Protein AF-X0X0U0-F1 (afdb_monomer_lite)

Radius of gyration: 19.03 Å; chains: 1; bounding box: 50×34×54 Å

Sequence (262 aa):
LQDLSDSTVENNILIGAGFHIYNNDITATTSNTIEGNTVDGKQYGFFYNKTGEIIDGNAYGQIYLFNSVNTRIENQTLSASIWGLQIHKCTDVVVDNVEVFGRGGIEVKESDGITIQNCYLEGYWDGLDFNLVTDVVILNNRLIGYNYAIDASYVDGFQIHNNTLLEVEENGMYLEDCWNLEIKFNIVTVNVVHIGTDLAIVLWLCENVTIYYNVFIDINDNSVPIVEGNSSTNIIWYDATLEVGNHYSDWIGTGDYSIPGD

Foldseek 3Di:
DDQQAQEEDAQAEAELADDDDPDQDPRSVVRYHHYNYAYNNADEAEAEAEECEEADDQRHQAHEHELYELYEYEDHEHEHADERYEAHNYEQYEYAAYEYHHAEYYEYELYENYEYEPYEYEHAAEHYEEEQYEQYHYYHYEYEHYLEPAEYENYENEEAYQYEAYAHEAELHEYALYEQEEAANYEHEWACPDAPGRAPEEAHQYENYEAWHYEYEYPQLPPGHRYYHHNYPNYHQADPVDDDTYWYDSPPDTDDDDDPPD

pLDDT: mean 90.9, std 12.92, range [37.0, 98.88]

Structure (mmCIF, N/CA/C/O backbone):
data_AF-X0X0U0-F1
#
_entry.id   AF-X0X0U0-F1
#
loop_
_atom_site.group_PDB
_atom_site.id
_atom_site.type_symbol
_atom_site.label_atom_id
_atom_site.label_alt_id
_atom_site.label_comp_id
_atom_site.label_asym_id
_atom_site.label_entity_id
_atom_site.label_seq_id
_atom_site.pdbx_PDB_ins_code
_atom_site.Cartn_x
_atom_site.Cartn_y
_atom_site.Cartn_z
_atom_site.occupancy
_atom_site.B_iso_or_equiv
_atom_site.auth_seq_id
_atom_site.auth_comp_id
_atom_site.auth_asym_id
_atom_site.auth_atom_id
_atom_site.pdbx_PDB_model_num
ATOM 1 N N . LEU A 1 1 ? -13.759 18.528 5.822 1.00 49.12 1 LEU A N 1
ATOM 2 C CA . LEU A 1 1 ? -13.279 17.887 7.058 1.00 49.12 1 LEU A CA 1
ATOM 3 C C . LEU A 1 1 ? -13.751 18.710 8.241 1.00 49.12 1 LEU A C 1
ATOM 5 O O . LEU A 1 1 ? -13.500 19.908 8.253 1.00 49.12 1 LEU A O 1
ATOM 9 N N . GLN A 1 2 ? -14.501 18.107 9.158 1.00 54.19 2 GLN A N 1
ATOM 10 C CA . GLN A 1 2 ? -14.695 18.675 10.492 1.00 54.19 2 GLN A CA 1
ATOM 11 C C . GLN A 1 2 ? -13.643 18.049 11.399 1.00 54.19 2 GLN A C 1
ATOM 13 O O . GLN A 1 2 ? -13.356 16.862 11.256 1.00 54.19 2 GLN A O 1
ATOM 18 N N . ASP A 1 3 ? -13.065 18.855 12.280 1.00 64.06 3 ASP A N 1
ATOM 19 C CA . ASP A 1 3 ? -12.201 18.373 13.349 1.00 64.06 3 ASP A CA 1
ATOM 20 C C . ASP A 1 3 ? -13.087 17.565 14.307 1.00 64.06 3 ASP A C 1
ATOM 22 O O . ASP A 1 3 ? -13.942 18.122 15.000 1.00 64.06 3 ASP A O 1
ATOM 26 N N . LEU A 1 4 ? -13.005 16.237 14.220 1.00 69.62 4 LEU A N 1
ATOM 27 C CA . LEU A 1 4 ? -13.760 15.336 15.084 1.00 69.62 4 LEU A CA 1
ATOM 28 C C . LEU A 1 4 ? -12.940 15.143 16.356 1.00 69.62 4 LEU A C 1
ATOM 30 O O . LEU A 1 4 ? -12.051 14.291 16.398 1.00 69.62 4 LEU A O 1
ATOM 34 N N . SER A 1 5 ? -13.234 15.949 17.371 1.00 82.69 5 SER A N 1
ATOM 35 C CA . SER A 1 5 ? -12.842 15.678 18.750 1.00 82.69 5 SER A CA 1
ATOM 36 C C . SER A 1 5 ? -14.078 15.365 19.589 1.00 82.69 5 SER A C 1
ATOM 38 O O . SER A 1 5 ? -15.169 15.872 19.312 1.00 82.69 5 SER A O 1
ATOM 40 N N . ASP A 1 6 ? -13.911 14.521 20.605 1.00 89.06 6 ASP A N 1
ATOM 41 C CA . ASP A 1 6 ? -14.949 14.169 21.584 1.00 89.06 6 ASP A CA 1
ATOM 42 C C . ASP A 1 6 ? -16.266 13.654 20.958 1.00 89.06 6 ASP A C 1
ATOM 44 O O . ASP A 1 6 ? -17.362 13.902 21.469 1.00 89.06 6 ASP A O 1
ATOM 48 N N . SER A 1 7 ? -16.180 12.957 19.821 1.00 91.06 7 SER A N 1
ATOM 49 C CA . SER A 1 7 ? -17.339 12.403 19.112 1.00 91.06 7 SER A CA 1
ATOM 50 C C . SER A 1 7 ? -17.536 10.916 19.413 1.00 91.06 7 SER A C 1
ATOM 52 O O . SER A 1 7 ? -16.576 10.168 19.588 1.00 91.06 7 SER A O 1
ATOM 54 N N . THR A 1 8 ? -18.791 10.463 19.413 1.00 94.38 8 THR A N 1
ATOM 55 C CA . THR A 1 8 ? -19.150 9.049 19.600 1.00 94.38 8 THR A CA 1
ATOM 56 C C . THR A 1 8 ? -19.796 8.493 18.337 1.00 94.38 8 THR A C 1
ATOM 58 O O . THR A 1 8 ? -20.787 9.033 17.844 1.00 94.38 8 THR A O 1
ATOM 61 N N . VAL A 1 9 ? -19.246 7.390 17.835 1.00 94.19 9 VAL A N 1
ATOM 62 C CA . VAL A 1 9 ? -19.776 6.596 16.725 1.00 94.19 9 VAL A CA 1
ATOM 63 C C . VAL A 1 9 ? -19.900 5.161 17.210 1.00 94.19 9 VAL A C 1
ATOM 65 O O . VAL A 1 9 ? -18.917 4.425 17.258 1.00 94.19 9 VAL A O 1
ATOM 68 N N . GLU A 1 10 ? -21.106 4.752 17.585 1.00 97.12 10 GLU A N 1
ATOM 69 C CA . GLU A 1 10 ? -21.311 3.456 18.225 1.00 97.12 10 GLU A CA 1
ATOM 70 C C . GLU A 1 10 ? -22.480 2.664 17.643 1.00 97.12 10 GLU A C 1
ATOM 72 O O . GLU A 1 10 ? -23.463 3.238 17.174 1.00 97.12 10 GLU A O 1
ATOM 77 N N . ASN A 1 11 ? -22.377 1.336 17.717 1.00 97.88 11 ASN A N 1
ATOM 78 C CA . ASN A 1 11 ? -23.458 0.394 17.407 1.00 97.88 11 ASN A CA 1
ATOM 79 C C . ASN A 1 11 ? -24.055 0.539 15.992 1.00 97.88 11 ASN A C 1
ATOM 81 O O . ASN A 1 11 ? -25.238 0.263 15.776 1.00 97.88 11 ASN A O 1
ATOM 85 N N . ASN A 1 12 ? -23.246 0.962 15.016 1.00 97.88 12 ASN A N 1
ATOM 86 C CA . ASN A 1 12 ? -23.665 1.062 13.620 1.00 97.88 12 ASN A CA 1
ATOM 87 C C . ASN A 1 12 ? -23.493 -0.269 12.878 1.00 97.88 12 ASN A C 1
ATOM 89 O O . ASN A 1 12 ? -22.584 -1.054 13.152 1.00 97.88 12 ASN A O 1
ATOM 93 N N . ILE A 1 13 ? -24.354 -0.491 11.886 1.00 97.62 13 ILE A N 1
ATOM 94 C CA . ILE A 1 13 ? -24.257 -1.605 10.938 1.00 97.62 13 ILE A CA 1
ATOM 95 C C . ILE A 1 13 ? -24.050 -1.001 9.553 1.00 97.62 13 ILE A C 1
ATOM 97 O O . ILE A 1 13 ? -24.970 -0.409 8.986 1.00 97.62 13 ILE A O 1
ATOM 101 N N . LEU A 1 14 ? -22.836 -1.130 9.029 1.00 96.50 14 LEU A N 1
ATOM 102 C CA . LEU A 1 14 ? -22.446 -0.651 7.710 1.00 96.50 14 LEU A CA 1
ATOM 103 C C . LEU A 1 14 ? -22.504 -1.821 6.722 1.00 96.50 14 LEU A C 1
ATOM 105 O O . LEU A 1 14 ? -21.890 -2.859 6.958 1.00 96.50 14 LEU A O 1
ATOM 109 N N . ILE A 1 15 ? -23.270 -1.662 5.641 1.00 95.81 15 ILE A N 1
ATOM 110 C CA . ILE A 1 15 ? -23.454 -2.678 4.593 1.00 95.81 15 ILE A CA 1
ATOM 111 C C . ILE A 1 15 ? -22.969 -2.084 3.276 1.00 95.81 15 ILE A C 1
ATOM 113 O O . ILE A 1 15 ? -23.527 -1.079 2.829 1.00 95.81 15 ILE A O 1
ATOM 117 N N . GLY A 1 16 ? -21.941 -2.682 2.674 1.00 92.50 16 GLY A N 1
ATOM 118 C CA . GLY A 1 16 ? -21.266 -2.134 1.496 1.00 92.50 16 GLY A CA 1
ATOM 119 C C . GLY A 1 16 ? -20.708 -0.731 1.748 1.00 92.50 16 GLY A C 1
ATOM 120 O O . GLY A 1 16 ? -20.670 0.093 0.837 1.00 92.50 16 GLY A O 1
ATOM 121 N N . ALA A 1 17 ? -20.355 -0.440 3.003 1.00 95.00 17 ALA A N 1
ATOM 122 C CA . ALA A 1 17 ? -19.882 0.847 3.495 1.00 95.00 17 ALA A CA 1
ATOM 123 C C . ALA A 1 17 ? -18.769 0.627 4.533 1.00 95.00 17 ALA A C 1
ATOM 125 O O . ALA A 1 17 ? -18.657 -0.459 5.092 1.00 95.00 17 ALA A O 1
ATOM 126 N N . GLY A 1 18 ? -17.967 1.649 4.828 1.00 95.00 18 GLY A N 1
ATOM 127 C CA . GLY A 1 18 ? -16.918 1.580 5.849 1.00 95.00 18 GLY A CA 1
ATOM 128 C C . GLY A 1 18 ? -16.645 2.934 6.494 1.00 95.00 18 GLY A C 1
ATOM 129 O O . GLY A 1 18 ? -17.216 3.955 6.102 1.00 95.00 18 GLY A O 1
ATOM 130 N N . PHE A 1 19 ? -15.761 2.939 7.483 1.00 94.50 19 PHE A N 1
ATOM 131 C CA . PHE A 1 19 ? -15.208 4.165 8.043 1.00 94.50 19 PHE A CA 1
ATOM 132 C C . PHE A 1 19 ? -13.976 4.593 7.247 1.00 94.50 19 PHE A C 1
ATOM 134 O O . PHE A 1 19 ? -13.226 3.764 6.750 1.00 94.50 19 PHE A O 1
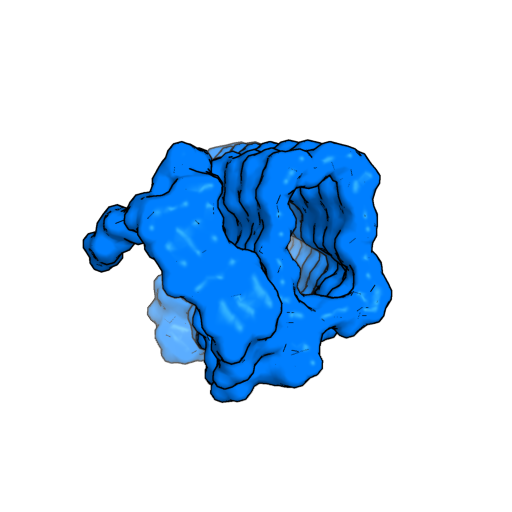ATOM 141 N N . HIS A 1 20 ? -13.762 5.897 7.118 1.00 93.44 20 HIS A N 1
ATOM 142 C CA . HIS A 1 20 ? -12.497 6.446 6.645 1.00 93.44 20 HIS A CA 1
ATOM 143 C C . HIS A 1 20 ? -12.099 7.531 7.631 1.00 93.44 20 HIS A C 1
ATOM 145 O O . HIS A 1 20 ? -12.749 8.577 7.718 1.00 93.44 20 HIS A O 1
ATOM 151 N N . ILE A 1 21 ? -11.064 7.249 8.414 1.00 90.69 21 ILE A N 1
ATOM 152 C CA . ILE A 1 21 ? -10.540 8.196 9.391 1.00 90.69 21 ILE A CA 1
ATOM 153 C C . ILE A 1 21 ? -9.387 8.942 8.728 1.00 90.69 21 ILE A C 1
ATOM 155 O O . ILE A 1 21 ? -8.336 8.371 8.469 1.00 90.69 21 ILE A O 1
ATOM 159 N N . TYR A 1 22 ? -9.625 10.218 8.424 1.00 84.19 22 TYR A N 1
ATOM 160 C CA . TYR A 1 22 ? -8.643 11.146 7.859 1.00 84.19 22 TYR A CA 1
ATOM 161 C C . TYR A 1 22 ? -8.212 12.124 8.955 1.00 84.19 22 TYR A C 1
ATOM 163 O O . TYR A 1 22 ? -8.525 13.315 8.910 1.00 84.19 22 TYR A O 1
ATOM 171 N N . ASN A 1 23 ? -7.615 11.610 10.027 1.00 78.88 23 ASN A N 1
ATOM 172 C CA . ASN A 1 23 ? -7.117 12.452 11.106 1.00 78.88 23 ASN A CA 1
ATOM 173 C C . ASN A 1 23 ? -5.768 11.940 11.597 1.00 78.88 23 ASN A C 1
ATOM 175 O O . ASN A 1 23 ? -5.678 10.887 12.224 1.00 78.88 23 ASN A O 1
ATOM 179 N N . ASN A 1 24 ? -4.732 12.734 11.343 1.00 74.19 24 ASN A N 1
ATOM 180 C CA . ASN A 1 24 ? -3.371 12.400 11.733 1.00 74.19 24 ASN A CA 1
ATOM 181 C C . ASN A 1 24 ? -3.064 12.910 13.157 1.00 74.19 24 ASN A C 1
ATOM 183 O O . ASN A 1 24 ? -2.001 12.622 13.701 1.00 74.19 24 ASN A O 1
ATOM 187 N N . ASP A 1 25 ? -3.958 13.658 13.811 1.00 85.69 25 ASP A N 1
ATOM 188 C CA . ASP A 1 25 ? -3.758 14.108 15.190 1.00 85.69 25 ASP A CA 1
ATOM 189 C C . ASP A 1 25 ? -4.120 12.992 16.183 1.00 85.69 25 ASP A C 1
ATOM 191 O O . ASP A 1 25 ? -5.256 12.513 16.244 1.00 85.69 25 ASP A O 1
ATOM 195 N N . ILE A 1 26 ? -3.136 12.582 16.992 1.00 84.06 26 ILE A N 1
ATOM 196 C CA . ILE A 1 26 ? -3.318 11.532 18.001 1.00 84.06 26 ILE A CA 1
ATOM 197 C C . ILE A 1 26 ? -4.360 11.949 19.040 1.00 84.06 26 ILE A C 1
ATOM 199 O O . ILE A 1 26 ? -5.219 11.152 19.407 1.00 84.06 26 ILE A O 1
ATOM 203 N N . THR A 1 27 ? -4.314 13.191 19.513 1.00 84.00 27 THR A N 1
ATOM 204 C CA . THR A 1 27 ? -5.229 13.703 20.540 1.00 84.00 27 THR A CA 1
ATOM 205 C C . THR A 1 27 ? -6.660 13.708 20.023 1.00 84.00 27 THR A C 1
ATOM 207 O O . THR A 1 27 ? -7.557 13.195 20.691 1.00 84.00 27 THR A O 1
ATOM 210 N N . ALA A 1 28 ? -6.876 14.227 18.814 1.00 84.94 28 ALA A N 1
ATOM 211 C CA . ALA A 1 28 ? -8.208 14.281 18.226 1.00 84.94 28 ALA A CA 1
ATOM 212 C C . ALA A 1 28 ? -8.754 12.870 17.961 1.00 84.94 28 ALA A C 1
ATOM 214 O O . ALA A 1 28 ? -9.836 12.539 18.446 1.00 84.94 28 ALA A O 1
ATOM 215 N N . THR A 1 29 ? -7.977 11.989 17.320 1.00 84.69 29 THR A N 1
ATOM 216 C CA . THR A 1 29 ? -8.388 10.599 17.047 1.00 84.69 29 THR A CA 1
ATOM 217 C C . THR A 1 29 ? -8.755 9.838 18.322 1.00 84.69 29 THR A C 1
ATOM 219 O O . THR A 1 29 ? -9.711 9.067 18.324 1.00 84.69 29 THR A O 1
ATOM 222 N N . THR A 1 30 ? -8.049 10.088 19.425 1.00 85.50 30 THR A N 1
ATOM 223 C CA . THR A 1 30 ? -8.195 9.320 20.675 1.00 85.50 30 THR A CA 1
ATOM 224 C C . THR A 1 30 ? -9.222 9.887 21.639 1.00 85.50 30 THR A C 1
ATOM 226 O O . THR A 1 30 ? -9.646 9.190 22.558 1.00 85.50 30 THR A O 1
ATOM 229 N N . SER A 1 31 ? -9.660 11.125 21.409 1.00 89.19 31 SER A N 1
ATOM 230 C CA . SER A 1 31 ? -10.810 11.709 22.101 1.00 89.19 31 SER A CA 1
ATOM 231 C C . SER A 1 31 ? -12.148 11.123 21.629 1.00 89.19 31 SER A C 1
ATOM 233 O O . SER A 1 31 ? -13.157 11.243 22.321 1.00 89.19 31 SER A O 1
ATOM 235 N N . ASN A 1 32 ? -12.171 10.464 20.466 1.00 90.31 32 ASN A N 1
ATOM 236 C CA . ASN A 1 32 ? -13.381 9.869 19.915 1.00 90.31 32 ASN A CA 1
ATOM 237 C C . ASN A 1 32 ? -13.638 8.465 20.477 1.00 90.31 32 ASN A C 1
ATOM 239 O O . ASN A 1 32 ? -12.718 7.694 20.744 1.00 90.31 32 ASN A O 1
ATOM 243 N N . THR A 1 33 ? -14.914 8.104 20.590 1.00 91.88 33 THR A N 1
ATOM 244 C CA . THR A 1 33 ? -15.362 6.751 20.938 1.00 91.88 33 THR A CA 1
ATOM 245 C C . THR A 1 33 ? -15.905 6.065 19.689 1.00 91.88 33 THR A C 1
ATOM 247 O O . THR A 1 33 ? -16.888 6.534 19.116 1.00 91.88 33 THR A O 1
ATOM 250 N N . ILE A 1 34 ? -15.279 4.964 19.260 1.00 93.94 34 ILE A N 1
ATOM 251 C CA . ILE A 1 34 ? -15.704 4.179 18.091 1.00 93.94 34 ILE A CA 1
ATOM 252 C C . ILE A 1 34 ? -15.877 2.715 18.506 1.00 93.94 34 ILE A C 1
ATOM 254 O O . ILE A 1 34 ? -14.907 1.961 18.535 1.00 93.94 34 ILE A O 1
ATOM 258 N N . GLU A 1 35 ? -17.101 2.305 18.848 1.00 96.19 35 GLU A N 1
ATOM 259 C CA . GLU A 1 35 ? -17.345 0.992 19.465 1.00 96.19 35 GLU A CA 1
ATOM 260 C C . GLU A 1 35 ? -18.608 0.275 18.974 1.00 96.19 35 GLU A C 1
ATOM 262 O O . GLU A 1 35 ? -19.572 0.885 18.527 1.00 96.19 35 GLU A O 1
ATOM 267 N N . GLY A 1 36 ? -18.612 -1.059 19.028 1.00 97.06 36 GLY A N 1
ATOM 268 C CA . GLY A 1 36 ? -19.788 -1.868 18.676 1.00 97.06 36 GLY A CA 1
ATOM 269 C C . GLY A 1 36 ? -20.236 -1.763 17.212 1.00 97.06 36 GLY A C 1
ATOM 270 O O . GLY A 1 36 ? -21.326 -2.218 16.872 1.00 97.06 36 GLY A O 1
ATOM 271 N N . ASN A 1 37 ? -19.427 -1.158 16.341 1.00 97.69 37 ASN A N 1
ATOM 272 C CA . ASN A 1 37 ? -19.750 -1.017 14.928 1.00 97.69 37 ASN A CA 1
ATOM 273 C C . ASN A 1 37 ? -19.409 -2.295 14.157 1.00 97.69 37 ASN A C 1
ATOM 275 O O . ASN A 1 37 ? -18.432 -2.984 14.458 1.00 97.69 37 ASN A O 1
ATOM 279 N N . THR A 1 38 ? -20.189 -2.575 13.117 1.00 97.81 38 THR A N 1
ATOM 280 C CA . THR A 1 38 ? -19.948 -3.687 12.196 1.00 97.81 38 THR A CA 1
ATOM 281 C C . THR A 1 38 ? -19.866 -3.207 10.753 1.00 97.81 38 THR A C 1
ATOM 283 O O . THR A 1 38 ? -20.577 -2.280 10.365 1.00 97.81 38 THR A O 1
ATOM 286 N N . VAL A 1 39 ? -19.003 -3.855 9.974 1.00 97.06 39 VAL A N 1
ATOM 287 C CA . VAL A 1 39 ? -18.824 -3.676 8.529 1.00 97.06 39 VAL A CA 1
ATOM 288 C C . VAL A 1 39 ? -19.066 -5.031 7.882 1.00 97.06 39 VAL A C 1
ATOM 290 O O . VAL A 1 39 ? -18.411 -6.010 8.242 1.00 97.06 39 VAL A O 1
ATOM 293 N N . ASP A 1 40 ? -20.068 -5.106 7.008 1.00 96.12 40 ASP A N 1
ATOM 294 C CA . ASP A 1 40 ? -20.478 -6.328 6.303 1.00 96.12 40 ASP A CA 1
ATOM 295 C C . ASP A 1 40 ? -20.666 -7.541 7.232 1.00 96.12 40 ASP A C 1
ATOM 297 O O . ASP A 1 40 ? -20.321 -8.683 6.932 1.00 96.12 40 ASP A O 1
ATOM 301 N N . GLY A 1 41 ? -21.245 -7.279 8.407 1.00 96.44 41 GLY A N 1
ATOM 302 C CA . GLY A 1 41 ? -21.572 -8.295 9.408 1.00 96.44 41 GLY A CA 1
ATOM 303 C C . GLY A 1 41 ? -20.409 -8.736 10.303 1.00 96.44 41 GLY A C 1
ATOM 304 O O . GLY A 1 41 ? -20.634 -9.534 11.214 1.00 96.44 41 GLY A O 1
ATOM 305 N N . LYS A 1 42 ? -19.197 -8.206 10.106 1.00 97.62 42 LYS A N 1
ATOM 306 C CA . LYS A 1 42 ? -18.034 -8.421 10.983 1.00 97.62 42 LYS A CA 1
ATOM 307 C C . LYS A 1 42 ? -17.739 -7.185 11.824 1.00 97.62 42 LYS A C 1
ATOM 309 O O . LYS A 1 42 ? -18.212 -6.096 11.518 1.00 97.62 42 LYS A O 1
ATOM 314 N N . GLN A 1 43 ? -16.960 -7.336 12.893 1.00 97.81 43 GLN A N 1
ATOM 315 C CA . GLN A 1 43 ? -16.603 -6.202 13.750 1.00 97.81 43 GLN A CA 1
ATOM 316 C C . GLN A 1 43 ? -15.746 -5.182 12.990 1.00 97.81 43 GLN A C 1
ATOM 318 O O . GLN A 1 43 ? -14.926 -5.550 12.148 1.00 97.81 43 GLN A O 1
ATOM 323 N N . TYR A 1 44 ? -15.916 -3.899 13.300 1.00 97.69 44 TYR A N 1
ATOM 324 C CA . TYR A 1 44 ? -14.945 -2.877 12.921 1.00 97.69 44 TYR A CA 1
ATOM 325 C C . TYR A 1 44 ? -13.759 -2.925 13.889 1.00 97.69 44 TYR A C 1
ATOM 327 O O . TYR A 1 44 ? -13.927 -2.776 15.101 1.00 97.69 44 TYR A O 1
ATOM 335 N N . GLY A 1 45 ? -12.560 -3.164 13.365 1.00 97.38 45 GLY A N 1
ATOM 336 C CA . GLY A 1 45 ? -11.345 -3.270 14.161 1.00 97.38 45 GLY A CA 1
ATOM 337 C C . GLY A 1 45 ? -10.705 -1.908 14.386 1.00 97.38 45 GLY A C 1
ATOM 338 O O . GLY A 1 45 ? -9.897 -1.487 13.570 1.00 97.38 45 GLY A O 1
ATOM 339 N N . PHE A 1 46 ? -11.036 -1.229 15.485 1.00 96.44 46 PHE A N 1
ATOM 340 C CA . PHE A 1 46 ? -10.352 0.000 15.897 1.00 96.44 46 PHE A CA 1
ATOM 341 C C . PHE A 1 46 ? -9.249 -0.320 16.914 1.00 96.44 46 PHE A C 1
ATOM 343 O O . PHE A 1 46 ? -9.527 -0.604 18.083 1.00 96.44 46 PHE A O 1
ATOM 350 N N . PHE A 1 47 ? -7.993 -0.286 16.474 1.00 96.56 47 PHE A N 1
ATOM 351 C CA . PHE A 1 47 ? -6.834 -0.627 17.294 1.00 96.56 47 PHE A CA 1
ATOM 352 C C . PHE A 1 47 ? -5.943 0.589 17.492 1.00 96.56 47 PHE A C 1
ATOM 354 O O . PHE A 1 47 ? -5.379 1.128 16.548 1.00 96.56 47 PHE A O 1
ATOM 361 N N . TYR A 1 48 ? -5.790 0.991 18.748 1.00 95.50 48 TYR A N 1
ATOM 362 C CA . TYR A 1 48 ? -4.984 2.140 19.134 1.00 95.50 48 TYR A CA 1
ATOM 363 C C . TYR A 1 48 ? -4.004 1.766 20.248 1.00 95.50 48 TYR A C 1
ATOM 365 O O . TYR A 1 48 ? -4.380 1.028 21.169 1.00 95.50 48 TYR A O 1
ATOM 373 N N . ASN A 1 49 ? -2.774 2.293 20.179 1.00 96.38 49 ASN A N 1
ATOM 374 C CA . ASN A 1 49 ? -1.710 2.077 21.168 1.00 96.38 49 ASN A CA 1
ATOM 375 C C . ASN A 1 49 ? -1.454 0.598 21.463 1.00 96.38 49 ASN A C 1
ATOM 377 O O . ASN A 1 49 ? -1.351 0.183 22.623 1.00 96.38 49 ASN A O 1
ATOM 381 N N . LYS A 1 50 ? -1.402 -0.220 20.413 1.00 97.75 50 LYS A N 1
ATOM 382 C CA . LYS A 1 50 ? -1.080 -1.638 20.543 1.00 97.75 50 LYS A CA 1
ATOM 383 C C . LYS A 1 50 ? 0.422 -1.849 20.438 1.00 97.75 50 LYS A C 1
ATOM 385 O O . LYS A 1 50 ? 1.135 -1.110 19.764 1.00 97.75 50 LYS A O 1
ATOM 390 N N . THR A 1 51 ? 0.920 -2.843 21.162 1.00 98.56 51 THR A N 1
ATOM 391 C CA . THR A 1 51 ? 2.333 -3.216 21.129 1.00 98.56 51 THR A CA 1
ATOM 392 C C . THR A 1 51 ? 2.457 -4.724 21.217 1.00 98.56 51 THR A C 1
ATOM 394 O O . THR A 1 51 ? 2.004 -5.302 22.204 1.00 98.56 51 THR A O 1
ATOM 397 N N . GLY A 1 52 ? 3.068 -5.359 20.213 1.00 98.31 52 GLY A N 1
ATOM 398 C CA . GLY A 1 52 ? 3.199 -6.822 20.182 1.00 98.31 52 GLY A CA 1
ATOM 399 C C . GLY A 1 52 ? 1.887 -7.563 19.906 1.00 98.31 52 GLY A C 1
ATOM 400 O O . GLY A 1 52 ? 1.811 -8.763 20.167 1.00 98.31 52 GLY A O 1
ATOM 401 N N . GLU A 1 53 ? 0.847 -6.860 19.454 1.00 98.44 53 GLU A N 1
ATOM 402 C CA . GLU A 1 53 ? -0.475 -7.447 19.227 1.00 98.44 53 GLU A CA 1
ATOM 403 C C . GLU A 1 53 ? -0.489 -8.250 17.922 1.00 98.44 53 GLU A C 1
ATOM 405 O O . GLU A 1 53 ? 0.133 -7.864 16.930 1.00 98.44 53 GLU A O 1
ATOM 410 N N . ILE A 1 54 ? -1.232 -9.357 17.919 1.00 98.56 54 ILE A N 1
ATOM 411 C CA . ILE A 1 54 ? -1.503 -10.156 16.724 1.00 98.56 54 ILE A CA 1
ATOM 412 C C . ILE A 1 54 ? -3.008 -10.103 16.463 1.00 98.56 54 ILE A C 1
ATOM 414 O O . ILE A 1 54 ? -3.803 -10.614 17.252 1.00 98.56 54 ILE A O 1
ATOM 418 N N . ILE A 1 55 ? -3.387 -9.474 15.357 1.00 98.44 55 ILE A N 1
ATOM 419 C CA . ILE A 1 55 ? -4.763 -9.313 14.897 1.00 98.44 55 ILE A CA 1
ATOM 420 C C . ILE A 1 55 ? -5.026 -10.396 13.844 1.00 98.44 55 ILE A C 1
ATOM 422 O O . ILE A 1 55 ? -4.662 -10.247 12.681 1.00 98.44 55 ILE A O 1
ATOM 426 N N . ASP A 1 56 ? -5.638 -11.500 14.272 1.00 98.06 56 ASP A N 1
ATOM 427 C CA . ASP A 1 56 ? -5.827 -12.727 13.483 1.00 98.06 56 ASP A CA 1
ATOM 428 C C . ASP A 1 56 ? -7.291 -13.227 13.542 1.00 98.06 56 ASP A C 1
ATOM 430 O O . ASP A 1 56 ? -8.134 -12.671 14.252 1.00 98.06 56 ASP A O 1
ATOM 434 N N . GLY A 1 57 ? -7.627 -14.258 12.767 1.00 93.44 57 GLY A N 1
ATOM 435 C CA . GLY A 1 57 ? -8.866 -15.026 12.887 1.00 93.44 57 GLY A CA 1
ATOM 436 C C . GLY A 1 57 ? -10.036 -14.529 12.042 1.00 93.44 57 GLY A C 1
ATOM 437 O O . GLY A 1 57 ? -11.170 -14.939 12.294 1.00 93.44 57 GLY A O 1
ATOM 438 N N . ASN A 1 58 ? -9.788 -13.664 11.052 1.00 96.62 58 ASN A N 1
ATOM 439 C CA . ASN A 1 58 ? -10.805 -13.142 10.135 1.00 96.62 58 ASN A CA 1
ATOM 440 C C . ASN A 1 58 ? -12.038 -12.523 10.836 1.00 96.62 58 ASN A C 1
ATOM 442 O O . ASN A 1 58 ? -13.182 -12.670 10.390 1.00 96.62 58 ASN A O 1
ATOM 446 N N . ALA A 1 59 ? -11.815 -11.875 11.983 1.00 96.88 59 ALA A N 1
ATOM 447 C CA . ALA A 1 59 ? -12.872 -11.371 12.860 1.00 96.88 59 ALA A CA 1
ATOM 448 C C . ALA A 1 59 ? -13.424 -10.001 12.432 1.00 96.88 59 ALA A C 1
ATOM 450 O O . ALA A 1 59 ? -14.490 -9.586 12.904 1.00 96.88 59 ALA A O 1
ATOM 451 N N . TYR A 1 60 ? -12.709 -9.305 11.546 1.00 98.19 60 TYR A N 1
ATOM 452 C CA . TYR A 1 60 ? -12.970 -7.912 11.211 1.00 98.19 60 TYR A CA 1
ATOM 453 C C . TYR A 1 60 ? -13.412 -7.749 9.759 1.00 98.19 60 TYR A C 1
ATOM 455 O O . TYR A 1 60 ? -12.959 -8.473 8.877 1.00 98.19 60 TYR A O 1
ATOM 463 N N . GLY A 1 61 ? -14.339 -6.820 9.520 1.00 97.56 61 GLY A N 1
ATOM 464 C CA . GLY A 1 61 ? -14.768 -6.442 8.164 1.00 97.56 61 GLY A CA 1
ATOM 465 C C . GLY A 1 61 ? -13.908 -5.324 7.582 1.00 97.56 61 GLY A C 1
ATOM 466 O O . GLY A 1 61 ? -13.738 -5.223 6.372 1.00 97.56 61 GLY A O 1
ATOM 467 N N . GLN A 1 62 ? -13.339 -4.512 8.470 1.00 97.81 62 GLN A N 1
ATOM 468 C CA . GLN A 1 62 ? -12.426 -3.417 8.186 1.00 97.81 62 GLN A CA 1
ATOM 469 C C . GLN A 1 62 ? -11.559 -3.191 9.428 1.00 97.81 62 GLN A C 1
ATOM 471 O O . GLN A 1 62 ? -12.035 -3.395 10.552 1.00 97.81 62 GLN A O 1
ATOM 476 N N . ILE A 1 63 ? -10.312 -2.766 9.236 1.00 98.06 63 ILE A N 1
ATOM 477 C CA . ILE A 1 63 ? -9.373 -2.493 10.327 1.00 98.06 63 ILE A CA 1
ATOM 478 C C . ILE A 1 63 ? -8.790 -1.086 10.179 1.00 98.06 63 ILE A C 1
ATOM 480 O O . ILE A 1 63 ? -8.372 -0.682 9.097 1.00 98.06 63 ILE A O 1
ATOM 484 N N . TYR A 1 64 ? -8.712 -0.370 11.295 1.00 97.25 64 TYR A N 1
ATOM 485 C CA . TYR A 1 64 ? -7.884 0.813 11.462 1.00 97.25 64 TYR A CA 1
ATOM 486 C C . TYR A 1 64 ? -6.902 0.579 12.607 1.00 97.25 64 TYR A C 1
ATOM 488 O O . TYR A 1 64 ? -7.306 0.408 13.763 1.00 97.25 64 TYR A O 1
ATOM 496 N N . LEU A 1 65 ? -5.615 0.554 12.272 1.00 97.62 65 LEU A N 1
ATOM 497 C CA . LEU A 1 65 ? -4.510 0.459 13.212 1.00 97.62 65 LEU A CA 1
ATOM 498 C C . LEU A 1 65 ? -3.844 1.830 13.332 1.00 97.62 65 LEU A C 1
ATOM 500 O O . LEU A 1 65 ? -3.367 2.390 12.348 1.00 97.62 65 LEU A O 1
ATOM 504 N N . PHE A 1 66 ? -3.800 2.355 14.551 1.00 97.06 66 PHE A N 1
ATOM 505 C CA . PHE A 1 66 ? -3.282 3.684 14.826 1.00 97.06 66 PHE A CA 1
ATOM 506 C C . PHE A 1 66 ? -2.275 3.672 15.973 1.00 97.06 66 PHE A C 1
ATOM 508 O O . PHE A 1 66 ? -2.510 3.047 17.014 1.00 97.06 66 PHE A O 1
ATOM 515 N N . ASN A 1 67 ? -1.167 4.396 15.805 1.00 96.81 67 ASN A N 1
ATOM 516 C CA . ASN A 1 67 ? -0.157 4.615 16.844 1.00 96.81 67 ASN A CA 1
ATOM 517 C C . ASN A 1 67 ? 0.293 3.319 17.544 1.00 96.81 67 ASN A C 1
ATOM 519 O O . ASN A 1 67 ? 0.270 3.219 18.772 1.00 96.81 67 ASN A O 1
ATOM 523 N N . SER A 1 68 ? 0.589 2.281 16.764 1.00 97.81 68 SER A N 1
ATOM 524 C CA . SER A 1 68 ? 0.889 0.939 17.271 1.00 97.81 68 SER A CA 1
ATOM 525 C C . SER A 1 68 ? 2.266 0.467 16.813 1.00 97.81 68 SER A C 1
ATOM 527 O O . SER A 1 68 ? 2.767 0.901 15.782 1.00 97.81 68 SER A O 1
ATOM 529 N N . VAL A 1 69 ? 2.894 -0.409 17.597 1.00 98.75 69 VAL A N 1
ATOM 530 C CA . VAL A 1 69 ? 4.285 -0.841 17.386 1.00 98.75 69 VAL A CA 1
ATOM 531 C C . VAL A 1 69 ? 4.379 -2.360 17.381 1.00 98.75 69 VAL A C 1
ATOM 533 O O . VAL A 1 69 ? 3.715 -3.008 18.194 1.00 98.75 69 VAL A O 1
ATOM 536 N N . ASN A 1 70 ? 5.216 -2.947 16.523 1.00 98.69 70 ASN A N 1
ATOM 537 C CA . ASN A 1 70 ? 5.472 -4.392 16.502 1.00 98.69 70 ASN A CA 1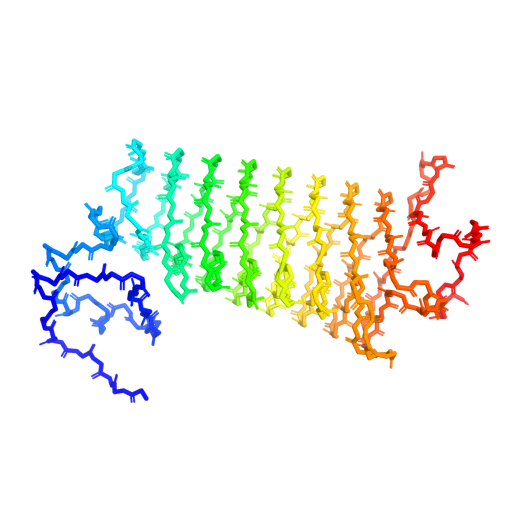
ATOM 538 C C . ASN A 1 70 ? 4.156 -5.193 16.453 1.00 98.69 70 ASN A C 1
ATOM 540 O O . ASN A 1 70 ? 3.879 -6.019 17.323 1.00 98.69 70 ASN A O 1
ATOM 544 N N . THR A 1 71 ? 3.274 -4.835 15.521 1.00 98.75 71 THR A N 1
ATOM 545 C CA . THR A 1 71 ? 1.920 -5.400 15.410 1.00 98.75 71 THR A CA 1
ATOM 546 C C . THR A 1 71 ? 1.815 -6.236 14.144 1.00 98.75 71 THR A C 1
ATOM 548 O O . THR A 1 71 ? 2.360 -5.870 13.106 1.00 98.75 71 THR A O 1
ATOM 551 N N . ARG A 1 72 ? 1.110 -7.364 14.222 1.00 98.81 72 ARG A N 1
ATOM 552 C CA . ARG A 1 72 ? 0.887 -8.261 13.083 1.00 98.81 72 ARG A CA 1
ATOM 553 C C . ARG A 1 72 ? -0.599 -8.324 12.761 1.00 98.81 72 ARG A C 1
ATOM 555 O O . ARG A 1 72 ? -1.403 -8.504 13.672 1.00 98.81 72 ARG A O 1
ATOM 562 N N . ILE A 1 73 ? -0.962 -8.173 11.493 1.00 98.81 73 ILE A N 1
ATOM 563 C CA . ILE A 1 73 ? -2.331 -8.317 10.986 1.00 98.81 73 ILE A CA 1
ATOM 564 C C . ILE A 1 73 ? -2.327 -9.474 9.998 1.00 98.81 73 ILE A C 1
ATOM 566 O O . ILE A 1 73 ? -1.666 -9.393 8.965 1.00 98.81 73 ILE A O 1
ATOM 570 N N . GLU A 1 74 ? -3.041 -10.549 10.325 1.00 98.69 74 GLU A N 1
ATOM 571 C CA . GLU A 1 74 ? -2.913 -11.819 9.610 1.00 98.69 74 GLU A CA 1
ATOM 572 C C . GLU A 1 74 ? -4.256 -12.494 9.358 1.00 98.69 74 GLU A C 1
ATOM 574 O O . GLU A 1 74 ? -5.202 -12.341 10.137 1.00 98.69 74 GLU A O 1
ATOM 579 N N . ASN A 1 75 ? -4.335 -13.247 8.257 1.00 98.44 75 ASN A N 1
ATOM 580 C CA . ASN A 1 75 ? -5.471 -14.107 7.902 1.00 98.44 75 ASN A CA 1
ATOM 581 C C . ASN A 1 75 ? -6.831 -13.385 7.994 1.00 98.44 75 ASN A C 1
ATOM 583 O O . ASN A 1 75 ? -7.806 -13.914 8.541 1.00 98.44 75 ASN A O 1
ATOM 587 N N . GLN A 1 76 ? -6.891 -12.150 7.491 1.00 98.25 76 GLN A N 1
ATOM 588 C CA . GLN A 1 76 ? -8.120 -11.360 7.435 1.00 98.25 76 GLN A CA 1
ATOM 589 C C . GLN A 1 76 ? -8.718 -11.384 6.031 1.00 98.25 76 GLN A C 1
ATOM 591 O O . GLN A 1 76 ? -7.995 -11.370 5.044 1.00 98.25 76 GLN A O 1
ATOM 596 N N . THR A 1 77 ? -10.044 -11.341 5.958 1.00 98.19 77 THR A N 1
ATOM 597 C CA . THR A 1 77 ? -10.800 -11.030 4.744 1.00 98.19 77 THR A CA 1
ATOM 598 C C . THR A 1 77 ? -11.607 -9.769 5.017 1.00 98.19 77 THR A C 1
ATOM 600 O O . THR A 1 77 ? -12.619 -9.815 5.730 1.00 98.19 77 THR A O 1
ATOM 603 N N . LEU A 1 78 ? -11.144 -8.657 4.461 1.00 98.06 78 LEU A N 1
ATOM 604 C CA . LEU A 1 78 ? -11.686 -7.318 4.655 1.00 98.06 78 LEU A CA 1
ATOM 605 C C . LEU A 1 78 ? -12.532 -6.939 3.434 1.00 98.06 78 LEU A C 1
ATOM 607 O O . LEU A 1 78 ? -12.138 -7.189 2.296 1.00 98.06 78 LEU A O 1
ATOM 611 N N . SER A 1 79 ? -13.702 -6.348 3.662 1.00 89.69 79 SER A N 1
ATOM 612 C CA . SER A 1 79 ? -14.635 -5.962 2.600 1.00 89.69 79 SER A CA 1
ATOM 613 C C . SER A 1 79 ? -15.209 -4.576 2.881 1.00 89.69 79 SER A C 1
ATOM 615 O O . SER A 1 79 ? -16.317 -4.432 3.381 1.00 89.69 79 SER A O 1
ATOM 617 N N . ALA A 1 80 ? -14.428 -3.525 2.635 1.00 76.38 80 ALA A N 1
ATOM 618 C CA . ALA A 1 80 ? -14.834 -2.156 2.945 1.00 76.38 80 ALA A CA 1
ATOM 619 C C . ALA A 1 80 ? -14.964 -1.310 1.679 1.00 76.38 80 ALA A C 1
ATOM 621 O O . ALA A 1 80 ? -14.170 -1.397 0.746 1.00 76.38 80 ALA A O 1
ATOM 622 N N . SER A 1 81 ? -15.947 -0.411 1.664 1.00 82.94 81 SER A N 1
ATOM 623 C CA . SER A 1 81 ? -16.232 0.429 0.495 1.00 82.94 81 SER A CA 1
ATOM 624 C C . SER A 1 81 ? -15.236 1.567 0.261 1.00 82.94 81 SER A C 1
ATOM 626 O O . SER A 1 81 ? -15.416 2.329 -0.687 1.00 82.94 81 SER A O 1
ATOM 628 N N . ILE A 1 82 ? -14.279 1.782 1.168 1.00 89.00 82 ILE A N 1
ATOM 629 C CA . ILE A 1 82 ? -13.275 2.849 1.050 1.00 89.00 82 ILE A CA 1
ATOM 630 C C . ILE A 1 82 ? -11.881 2.243 1.159 1.00 89.00 82 ILE A C 1
ATOM 632 O O . ILE A 1 82 ? -11.248 2.097 0.129 1.00 89.00 82 ILE A O 1
ATOM 636 N N . TRP A 1 83 ? -11.454 1.837 2.355 1.00 96.31 83 TRP A N 1
ATOM 637 C CA . TRP A 1 83 ? -10.175 1.161 2.594 1.00 96.31 83 TRP A CA 1
ATOM 638 C C . TRP A 1 83 ? -10.420 -0.098 3.407 1.00 96.31 83 TRP A C 1
ATOM 640 O O . TRP A 1 83 ? -11.072 -0.009 4.448 1.00 96.31 83 TRP A O 1
ATOM 650 N N . GLY A 1 84 ? -9.913 -1.254 2.985 1.00 97.25 84 GLY A N 1
ATOM 651 C CA . GLY A 1 84 ? -9.998 -2.464 3.809 1.00 97.25 84 GLY A CA 1
ATOM 652 C C . GLY A 1 84 ? -9.206 -2.326 5.105 1.00 97.25 84 GLY A C 1
ATOM 653 O O . GLY A 1 84 ? -9.702 -2.666 6.184 1.00 97.25 84 GLY A O 1
ATOM 654 N N . LEU A 1 85 ? -7.998 -1.776 4.991 1.00 98.25 85 LEU A N 1
ATOM 655 C CA . LEU A 1 85 ? -7.067 -1.584 6.094 1.00 98.25 85 LEU A CA 1
ATOM 656 C C . LEU A 1 85 ? -6.436 -0.193 6.026 1.00 98.25 85 LEU A C 1
ATOM 658 O O . LEU A 1 85 ? -5.923 0.212 4.990 1.00 98.25 85 LEU A O 1
ATOM 662 N N . GLN A 1 86 ? -6.447 0.513 7.149 1.00 97.94 86 GLN A N 1
ATOM 663 C CA . GLN A 1 86 ? -5.737 1.776 7.330 1.00 97.94 86 GLN A CA 1
ATOM 664 C C . GLN A 1 86 ? -4.689 1.603 8.449 1.00 97.94 86 GLN A C 1
ATOM 666 O O . GLN A 1 86 ? -5.038 1.158 9.546 1.00 97.94 86 GLN A O 1
ATOM 671 N N . ILE A 1 87 ? -3.420 1.937 8.187 1.00 98.00 87 ILE A N 1
ATOM 672 C CA . ILE A 1 87 ? -2.289 1.857 9.132 1.00 98.00 87 ILE A CA 1
ATOM 673 C C . ILE A 1 87 ? -1.637 3.228 9.248 1.00 98.00 87 ILE A C 1
ATOM 675 O O . ILE A 1 87 ? -0.936 3.682 8.346 1.00 98.00 87 ILE A O 1
ATOM 679 N N . HIS A 1 88 ? -1.866 3.914 10.358 1.00 97.50 88 HIS A N 1
ATOM 680 C CA . HIS A 1 88 ? -1.413 5.291 10.534 1.00 97.50 88 HIS A CA 1
ATOM 681 C C . HIS A 1 88 ? -0.529 5.403 11.778 1.00 97.50 88 HIS A C 1
ATOM 683 O O . HIS A 1 88 ? -0.880 4.891 12.846 1.00 97.50 88 HIS A O 1
ATOM 689 N N . LYS A 1 89 ? 0.602 6.107 11.676 1.00 96.81 89 LYS A N 1
ATOM 690 C CA . LYS A 1 89 ? 1.524 6.345 12.807 1.00 96.81 89 LYS A CA 1
ATOM 691 C C . LYS A 1 89 ? 2.057 5.083 13.468 1.00 96.81 89 LYS A C 1
ATOM 693 O O . LYS A 1 89 ? 2.205 5.045 14.685 1.00 96.81 89 LYS A O 1
ATOM 698 N N . CYS A 1 90 ? 2.284 4.030 12.697 1.00 97.81 90 CYS A N 1
ATOM 699 C CA . CYS A 1 90 ? 2.732 2.759 13.243 1.00 97.81 90 CYS A CA 1
ATOM 700 C C . CYS A 1 90 ? 4.209 2.494 12.945 1.00 97.81 90 CYS A C 1
ATOM 702 O O . CYS A 1 90 ? 4.771 3.052 12.007 1.00 97.81 90 CYS A O 1
ATOM 704 N N . THR A 1 91 ? 4.820 1.625 13.746 1.00 98.81 91 THR A N 1
ATOM 705 C CA . THR A 1 91 ? 6.207 1.185 13.559 1.00 98.81 91 THR A CA 1
ATOM 706 C C . THR A 1 91 ? 6.282 -0.334 13.605 1.00 98.81 91 THR A C 1
ATOM 708 O O . THR A 1 91 ? 5.643 -0.944 14.465 1.00 98.81 91 THR A O 1
ATOM 711 N N . ASP A 1 92 ? 7.068 -0.951 12.727 1.00 98.75 92 ASP A N 1
ATOM 712 C CA . ASP A 1 92 ? 7.266 -2.405 12.692 1.00 98.75 92 ASP A CA 1
ATOM 713 C C . ASP A 1 92 ? 5.929 -3.164 12.564 1.00 98.75 92 ASP A C 1
ATOM 715 O O . ASP A 1 92 ? 5.555 -3.967 13.426 1.00 98.75 92 ASP A O 1
ATOM 719 N N . VAL A 1 93 ? 5.154 -2.870 11.516 1.00 98.88 93 VAL A N 1
ATOM 720 C CA . VAL A 1 93 ? 3.880 -3.562 11.251 1.00 98.88 93 VAL A CA 1
ATOM 721 C C . VAL A 1 93 ? 4.044 -4.563 10.123 1.00 98.88 93 VAL A C 1
ATOM 723 O O . VAL A 1 93 ? 4.548 -4.232 9.052 1.00 98.88 93 VAL A O 1
ATOM 726 N N . VAL A 1 94 ? 3.553 -5.780 10.351 1.00 98.88 94 VAL A N 1
ATOM 727 C CA . VAL A 1 94 ? 3.473 -6.822 9.325 1.00 98.88 94 VAL A CA 1
ATOM 728 C C . VAL A 1 94 ? 2.013 -7.087 8.987 1.00 98.88 94 VAL A C 1
ATOM 730 O O . VAL A 1 94 ? 1.218 -7.416 9.867 1.00 98.88 94 VAL A O 1
ATOM 733 N N . VAL A 1 95 ? 1.675 -6.976 7.709 1.00 98.88 95 VAL A N 1
ATOM 734 C CA . VAL A 1 95 ? 0.413 -7.431 7.128 1.00 98.88 95 VAL A CA 1
ATOM 735 C C . VAL A 1 95 ? 0.719 -8.670 6.298 1.00 98.88 95 VAL A C 1
ATOM 737 O O . VAL A 1 95 ? 1.475 -8.586 5.332 1.00 98.88 95 VAL A O 1
ATOM 740 N N . ASP A 1 96 ? 0.176 -9.821 6.688 1.00 98.81 96 ASP A N 1
ATOM 741 C CA . ASP A 1 96 ? 0.481 -11.104 6.049 1.00 98.81 96 ASP A CA 1
ATOM 742 C C . ASP A 1 96 ? -0.786 -11.907 5.764 1.00 98.81 96 ASP A C 1
ATOM 744 O O . ASP A 1 96 ? -1.639 -12.073 6.636 1.00 98.81 96 ASP A O 1
ATOM 748 N N . ASN A 1 97 ? -0.902 -12.449 4.553 1.00 98.62 97 ASN A N 1
ATOM 749 C CA . ASN A 1 97 ? -2.033 -13.289 4.157 1.00 98.62 97 ASN A CA 1
ATOM 750 C C . ASN A 1 97 ? -3.395 -12.607 4.417 1.00 98.62 97 ASN A C 1
ATOM 752 O O . ASN A 1 97 ? -4.300 -13.182 5.029 1.00 98.62 97 ASN A O 1
ATOM 756 N N . VAL A 1 98 ? -3.515 -11.343 4.001 1.00 98.69 98 VAL A N 1
ATOM 757 C CA . VAL A 1 98 ? -4.756 -10.565 4.079 1.00 98.69 98 VAL A CA 1
ATOM 758 C C . VAL A 1 98 ? -5.393 -10.465 2.697 1.00 98.69 98 VAL A C 1
ATOM 760 O O . VAL A 1 98 ? -4.732 -10.173 1.701 1.00 98.69 98 VAL A O 1
ATOM 763 N N . GLU A 1 99 ? -6.699 -10.693 2.651 1.00 98.56 99 GLU A N 1
ATOM 764 C CA . GLU A 1 99 ? -7.539 -10.477 1.484 1.00 98.56 99 GLU A CA 1
ATOM 765 C C . GLU A 1 99 ? -8.329 -9.177 1.661 1.00 98.56 99 GLU A C 1
ATOM 767 O O . GLU A 1 99 ? -8.984 -8.988 2.691 1.00 98.56 99 GLU A O 1
ATOM 772 N N . VAL A 1 100 ? -8.297 -8.290 0.667 1.00 98.25 100 VAL A N 1
ATOM 773 C CA . VAL A 1 100 ? -9.086 -7.053 0.663 1.00 98.25 100 VAL A CA 1
ATOM 774 C C . VAL A 1 100 ? -9.908 -6.952 -0.612 1.00 98.25 100 VAL A C 1
ATOM 776 O O . VAL A 1 100 ? -9.364 -7.024 -1.709 1.00 98.25 100 VAL A O 1
ATOM 779 N N . PHE A 1 101 ? -11.211 -6.727 -0.452 1.00 97.44 101 PHE A N 1
ATOM 780 C CA . PHE A 1 101 ? -12.153 -6.502 -1.545 1.00 97.44 101 PHE A CA 1
ATOM 781 C C . PHE A 1 101 ? -12.853 -5.158 -1.357 1.00 97.44 101 PHE A C 1
ATOM 783 O O . PHE A 1 101 ? -13.462 -4.921 -0.311 1.00 97.44 101 PHE A O 1
ATOM 790 N N . GLY A 1 102 ? -12.820 -4.275 -2.352 1.00 95.12 102 GLY A N 1
ATOM 791 C CA . GLY A 1 102 ? -13.544 -3.010 -2.236 1.00 95.12 102 GLY A CA 1
ATOM 792 C C . GLY A 1 102 ? -13.036 -1.902 -3.134 1.00 95.12 102 GLY A C 1
ATOM 793 O O . GLY A 1 102 ? -12.517 -2.144 -4.211 1.00 95.12 102 GLY A O 1
ATOM 794 N N . ARG A 1 103 ? -13.230 -0.656 -2.701 1.00 95.44 103 ARG A N 1
ATOM 795 C CA . ARG A 1 103 ? -12.764 0.505 -3.465 1.00 95.44 103 ARG A CA 1
ATOM 796 C C . ARG A 1 103 ? -11.242 0.614 -3.414 1.00 95.44 103 ARG A C 1
ATOM 798 O O . ARG A 1 103 ? -10.612 0.594 -4.462 1.00 95.44 103 ARG A O 1
ATOM 805 N N . GLY A 1 104 ? -10.685 0.709 -2.212 1.00 96.38 104 GLY A N 1
ATOM 806 C CA . GLY A 1 104 ? -9.254 0.762 -1.948 1.00 96.38 104 GLY A CA 1
ATOM 807 C C . GLY A 1 104 ? -8.794 -0.398 -1.067 1.00 96.38 104 GLY A C 1
ATOM 808 O O . GLY A 1 104 ? -9.570 -0.937 -0.267 1.00 96.38 104 GLY A O 1
ATOM 809 N N . GLY A 1 105 ? -7.538 -0.800 -1.235 1.00 98.00 105 GLY A N 1
ATOM 810 C CA . GLY A 1 105 ? -6.940 -1.916 -0.510 1.00 98.00 105 GLY A CA 1
ATOM 811 C C . GLY A 1 105 ? -6.418 -1.512 0.870 1.00 98.00 105 GLY A C 1
ATOM 812 O O . GLY A 1 105 ? -7.171 -1.527 1.852 1.00 98.00 105 GLY A O 1
ATOM 813 N N . ILE A 1 106 ? -5.128 -1.178 0.945 1.00 98.56 106 ILE A N 1
ATOM 814 C CA . ILE A 1 106 ? -4.421 -0.840 2.187 1.00 98.56 106 ILE A CA 1
ATOM 815 C C . ILE A 1 106 ? -3.831 0.567 2.081 1.00 98.56 106 ILE A C 1
ATOM 817 O O . ILE A 1 106 ? -3.069 0.851 1.166 1.00 98.56 106 ILE A O 1
ATOM 821 N N . GLU A 1 107 ? -4.140 1.416 3.055 1.00 98.38 107 GLU A N 1
ATOM 822 C CA . GLU A 1 107 ? -3.582 2.763 3.183 1.00 98.38 107 GLU A CA 1
ATOM 823 C C . GLU A 1 107 ? -2.591 2.807 4.352 1.00 98.38 107 GLU A C 1
ATOM 825 O O . GLU A 1 107 ? -2.912 2.378 5.467 1.00 98.38 107 GLU A O 1
ATOM 830 N N . VAL A 1 108 ? -1.403 3.363 4.123 1.00 98.44 108 VAL A N 1
ATOM 831 C CA . VAL A 1 108 ? -0.338 3.509 5.118 1.00 98.44 108 VAL A CA 1
ATOM 832 C C . VAL A 1 108 ? 0.134 4.959 5.171 1.00 98.44 108 VAL A C 1
ATOM 834 O O . VAL A 1 108 ? 0.572 5.518 4.169 1.00 98.44 108 VAL A O 1
ATOM 837 N N . LYS A 1 109 ? 0.070 5.583 6.353 1.00 97.88 109 LYS A N 1
ATOM 838 C CA . LYS A 1 109 ? 0.432 7.001 6.531 1.00 97.88 109 LYS A CA 1
ATOM 839 C C . LYS A 1 109 ? 1.334 7.235 7.729 1.00 97.88 109 LYS A C 1
ATOM 841 O O . LYS A 1 109 ? 1.103 6.658 8.796 1.00 97.88 109 LYS A O 1
ATOM 846 N N . GLU A 1 110 ? 2.321 8.116 7.575 1.00 97.38 110 GLU A N 1
ATOM 847 C CA . GLU A 1 110 ? 3.198 8.584 8.662 1.00 97.38 110 GLU A CA 1
ATOM 848 C C . GLU A 1 110 ? 3.786 7.424 9.493 1.00 97.38 110 GLU A C 1
ATOM 850 O O . GLU A 1 110 ? 3.737 7.456 10.720 1.00 97.38 110 GLU A O 1
ATOM 855 N N . SER A 1 111 ? 4.251 6.357 8.838 1.00 98.06 111 SER A N 1
ATOM 856 C CA . SER A 1 111 ? 4.635 5.088 9.483 1.00 98.06 111 SER A CA 1
ATOM 857 C C . SER A 1 111 ? 6.049 4.643 9.091 1.00 98.06 111 SER A C 1
ATOM 859 O O . SER A 1 111 ? 6.629 5.179 8.154 1.00 98.06 111 SER A O 1
ATOM 861 N N . ASP A 1 112 ? 6.602 3.670 9.811 1.00 98.75 112 ASP A N 1
ATOM 862 C CA . ASP A 1 112 ? 7.978 3.190 9.628 1.00 98.75 112 ASP A CA 1
ATOM 863 C C . ASP A 1 112 ? 8.062 1.661 9.752 1.00 98.75 112 ASP A C 1
ATOM 865 O O . ASP A 1 112 ? 7.337 1.064 10.552 1.00 98.75 112 ASP A O 1
ATOM 869 N N . GLY A 1 113 ? 8.929 1.010 8.980 1.00 98.62 113 GLY A N 1
ATOM 870 C CA . GLY A 1 113 ? 9.147 -0.436 9.085 1.00 98.62 113 GLY A CA 1
ATOM 871 C C . GLY A 1 113 ? 7.893 -1.249 8.749 1.00 98.62 113 GLY A C 1
ATOM 872 O O . GLY A 1 113 ? 7.423 -2.056 9.556 1.00 98.62 113 GLY A O 1
ATOM 873 N N . ILE A 1 114 ? 7.299 -1.017 7.578 1.00 98.81 114 ILE A N 1
ATOM 874 C CA . ILE A 1 114 ? 6.034 -1.650 7.178 1.00 98.81 114 ILE A CA 1
ATOM 875 C C . ILE A 1 114 ? 6.298 -2.781 6.192 1.00 98.81 114 ILE A C 1
ATOM 877 O O . ILE A 1 114 ? 6.874 -2.573 5.131 1.00 98.81 114 ILE A O 1
ATOM 881 N N . THR A 1 115 ? 5.840 -3.989 6.511 1.00 98.88 115 THR A N 1
ATOM 882 C CA . THR A 1 115 ? 5.888 -5.139 5.600 1.00 98.88 115 THR A CA 1
ATOM 883 C C . THR A 1 115 ? 4.477 -5.558 5.214 1.00 98.88 115 THR A C 1
ATOM 885 O O . THR A 1 115 ? 3.687 -5.920 6.080 1.00 98.88 115 THR A O 1
ATOM 888 N N . ILE A 1 116 ? 4.166 -5.558 3.920 1.00 98.88 116 ILE A N 1
ATOM 889 C CA . ILE A 1 116 ? 2.916 -6.089 3.365 1.00 98.88 116 ILE A CA 1
ATOM 890 C C . ILE A 1 116 ? 3.274 -7.262 2.463 1.00 98.88 116 ILE A C 1
ATOM 892 O O . ILE A 1 116 ? 3.962 -7.086 1.451 1.00 98.88 116 ILE A O 1
ATOM 896 N N . GLN A 1 117 ? 2.828 -8.463 2.822 1.00 98.88 117 GLN A N 1
ATOM 897 C CA . GLN A 1 117 ? 3.221 -9.669 2.109 1.00 98.88 117 GLN A CA 1
ATOM 898 C C . GLN A 1 117 ? 2.117 -10.707 1.944 1.00 98.88 117 GLN A C 1
ATOM 900 O O . GLN A 1 117 ? 1.212 -10.822 2.767 1.00 98.88 117 GLN A O 1
ATOM 905 N N . ASN A 1 118 ? 2.228 -11.501 0.877 1.00 98.75 118 ASN A N 1
ATOM 906 C CA . ASN A 1 118 ? 1.328 -12.618 0.569 1.00 98.75 118 ASN A CA 1
ATOM 907 C C . ASN A 1 118 ? -0.165 -12.230 0.571 1.00 98.75 118 ASN A C 1
ATOM 909 O O . ASN A 1 118 ? -1.021 -13.062 0.865 1.00 98.75 118 ASN A O 1
ATOM 913 N N . CYS A 1 119 ? -0.488 -10.968 0.287 1.00 98.75 119 CYS A N 1
ATOM 914 C CA . CYS A 1 119 ? -1.854 -10.463 0.307 1.00 98.75 119 CYS A CA 1
ATOM 915 C C . CYS A 1 119 ? -2.512 -10.565 -1.077 1.00 98.75 119 CYS A C 1
ATOM 917 O O . CYS A 1 119 ? -1.842 -10.519 -2.116 1.00 98.75 119 CYS A O 1
ATOM 919 N N . TYR A 1 120 ? -3.841 -10.667 -1.081 1.00 98.62 120 TYR A N 1
ATOM 920 C CA . TYR A 1 120 ? -4.681 -10.602 -2.277 1.00 98.62 120 TYR A CA 1
ATOM 921 C C . TYR A 1 120 ? -5.602 -9.384 -2.190 1.00 98.62 120 TYR A C 1
ATOM 923 O O . TYR A 1 120 ? -6.411 -9.275 -1.272 1.00 98.62 120 TYR A O 1
ATOM 931 N N . LEU A 1 121 ? -5.467 -8.449 -3.120 1.00 98.56 121 LEU A N 1
ATOM 932 C CA . LEU A 1 121 ? -6.202 -7.192 -3.118 1.00 98.56 121 LEU A CA 1
ATOM 933 C C . LEU A 1 121 ? -6.945 -7.057 -4.449 1.00 98.56 121 LEU A C 1
ATOM 935 O O . LEU A 1 121 ? -6.335 -7.163 -5.513 1.00 98.56 121 LEU A O 1
ATOM 939 N N . GLU A 1 122 ? -8.248 -6.813 -4.395 1.00 98.00 122 GLU A N 1
ATOM 940 C CA . GLU A 1 122 ? -9.090 -6.613 -5.573 1.00 98.00 122 GLU A CA 1
ATOM 941 C C . GLU A 1 122 ? -10.004 -5.400 -5.374 1.00 98.00 122 GLU A C 1
ATOM 943 O O . GLU A 1 122 ? -10.747 -5.305 -4.387 1.00 98.00 122 GLU A O 1
ATOM 948 N N . GLY A 1 123 ? -9.947 -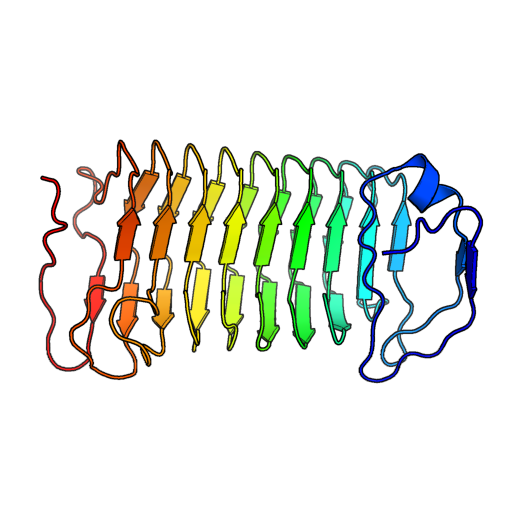4.456 -6.311 1.00 96.88 123 GLY A N 1
ATOM 949 C CA . GLY A 1 123 ? -10.709 -3.218 -6.221 1.00 96.88 123 GLY A CA 1
ATOM 950 C C . GLY A 1 123 ? -10.631 -2.361 -7.472 1.00 96.88 123 GLY A C 1
ATOM 951 O O . GLY A 1 123 ? -10.396 -2.896 -8.543 1.00 96.88 123 GLY A O 1
ATOM 952 N N . TYR A 1 124 ? -10.910 -1.061 -7.342 1.00 96.19 124 TYR A N 1
ATOM 953 C CA . TYR A 1 124 ? -11.054 -0.153 -8.496 1.00 96.19 124 TYR A CA 1
ATOM 954 C C . TYR A 1 124 ? -10.577 1.287 -8.246 1.00 96.19 124 TYR A C 1
ATOM 956 O O . TYR A 1 124 ? -10.837 2.178 -9.044 1.00 96.19 124 TYR A O 1
ATOM 964 N N . TRP A 1 125 ? -9.953 1.571 -7.103 1.00 96.31 125 TRP A N 1
ATOM 965 C CA . TRP A 1 125 ? -9.314 2.862 -6.845 1.00 96.31 125 TRP A CA 1
ATOM 966 C C . TRP A 1 125 ? -7.823 2.636 -6.606 1.00 96.31 125 TRP A C 1
ATOM 968 O O . TRP A 1 125 ? -7.140 2.268 -7.556 1.00 96.31 125 TRP A O 1
ATOM 978 N N . ASP A 1 126 ? -7.343 2.728 -5.369 1.00 97.69 126 ASP A N 1
ATOM 979 C CA . ASP A 1 126 ? -5.930 2.509 -5.058 1.00 97.69 126 ASP A CA 1
ATOM 980 C C . ASP A 1 126 ? -5.743 1.177 -4.319 1.00 97.69 126 ASP A C 1
ATOM 982 O O . ASP A 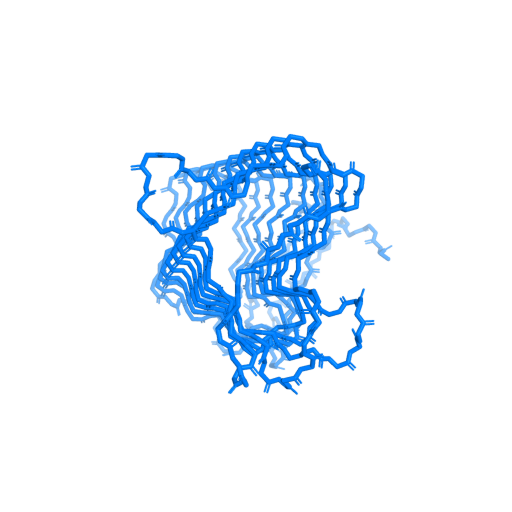1 126 ? -6.455 0.865 -3.358 1.00 97.69 126 ASP A O 1
ATOM 986 N N . GLY A 1 127 ? -4.802 0.358 -4.780 1.00 98.19 127 GLY A N 1
ATOM 987 C CA . GLY A 1 127 ? -4.508 -0.942 -4.185 1.00 98.19 127 GLY A CA 1
ATOM 988 C C . GLY A 1 127 ? -3.740 -0.792 -2.883 1.00 98.19 127 GLY A C 1
ATOM 989 O O . GLY A 1 127 ? -4.233 -1.153 -1.813 1.00 98.19 127 GLY A O 1
ATOM 990 N N . LEU A 1 128 ? -2.541 -0.232 -2.977 1.00 98.62 128 LEU A N 1
ATOM 991 C CA . LEU A 1 128 ? -1.723 0.163 -1.839 1.00 98.62 128 LEU A CA 1
ATOM 992 C C . LEU A 1 128 ? -1.411 1.657 -1.954 1.00 98.62 128 LEU A C 1
ATOM 994 O O . LEU A 1 128 ? -0.831 2.059 -2.956 1.00 98.62 128 LEU A O 1
ATOM 998 N N . ASP A 1 129 ? -1.779 2.441 -0.944 1.00 98.56 129 ASP A N 1
ATOM 999 C CA . ASP A 1 129 ? -1.519 3.888 -0.861 1.00 98.56 129 ASP A CA 1
ATOM 1000 C C . ASP A 1 129 ? -0.552 4.174 0.294 1.00 98.56 129 ASP A C 1
ATOM 1002 O O . ASP A 1 129 ? -0.812 3.786 1.439 1.00 98.56 129 ASP A O 1
ATOM 1006 N N . PHE A 1 130 ? 0.565 4.839 -0.001 1.00 98.56 130 PHE A N 1
ATOM 1007 C CA . PHE A 1 130 ? 1.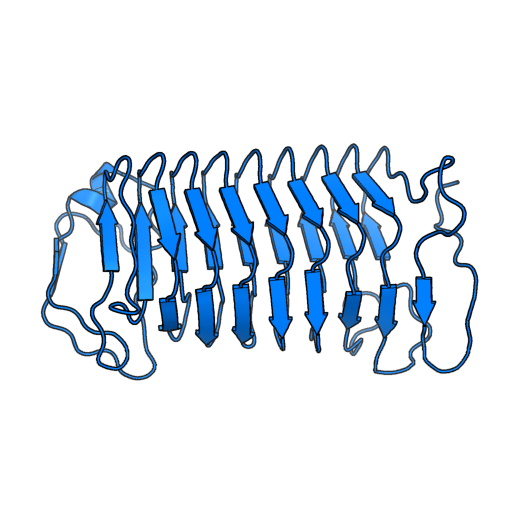588 5.221 0.968 1.00 98.56 130 PHE A CA 1
ATOM 1008 C C . PHE A 1 130 ? 1.815 6.729 0.982 1.00 98.56 130 PHE A C 1
ATOM 1010 O O . PHE A 1 130 ? 2.112 7.348 -0.037 1.00 98.56 130 PHE A O 1
ATOM 1017 N N . ASN A 1 131 ? 1.802 7.328 2.172 1.00 98.31 131 ASN A N 1
ATOM 1018 C CA . ASN A 1 131 ? 2.144 8.738 2.332 1.00 98.31 131 ASN A CA 1
ATOM 1019 C C . ASN A 1 131 ? 3.027 8.981 3.557 1.00 98.31 131 ASN A C 1
ATOM 1021 O O . ASN A 1 131 ? 2.628 8.662 4.680 1.00 98.31 131 ASN A O 1
ATOM 1025 N N . LEU A 1 132 ? 4.198 9.596 3.348 1.00 98.12 132 LEU A N 1
ATOM 1026 C CA . LEU A 1 132 ? 5.157 9.918 4.415 1.00 98.12 132 LEU A CA 1
ATOM 1027 C C . LEU A 1 132 ? 5.580 8.661 5.201 1.00 98.12 132 LEU A C 1
ATOM 1029 O O . LEU A 1 132 ? 5.377 8.588 6.413 1.00 98.12 132 LEU A O 1
ATOM 1033 N N . VAL A 1 133 ? 6.112 7.648 4.514 1.00 98.25 133 VAL A N 1
ATOM 1034 C CA . VAL A 1 133 ? 6.449 6.337 5.106 1.00 98.25 133 VAL A CA 1
ATOM 1035 C C . VAL A 1 133 ? 7.929 6.015 4.888 1.00 98.25 133 VAL A C 1
ATOM 1037 O O . VAL A 1 133 ? 8.496 6.395 3.869 1.00 98.25 133 VAL A O 1
ATOM 1040 N N . THR A 1 134 ? 8.565 5.310 5.820 1.00 98.75 134 THR A N 1
ATOM 1041 C CA . THR A 1 134 ? 9.950 4.833 5.671 1.00 98.75 134 THR A CA 1
ATOM 1042 C C . THR A 1 134 ? 10.062 3.322 5.852 1.00 98.75 134 THR A C 1
ATOM 1044 O O . THR A 1 134 ? 9.221 2.705 6.507 1.00 98.75 134 THR A O 1
ATOM 1047 N N . ASP A 1 135 ? 11.084 2.726 5.235 1.00 98.56 135 ASP A N 1
ATOM 1048 C CA . ASP A 1 135 ? 11.433 1.305 5.347 1.00 98.56 135 ASP A CA 1
ATOM 1049 C C . ASP A 1 135 ? 10.241 0.375 5.054 1.00 98.56 135 ASP A C 1
ATOM 1051 O O . ASP A 1 135 ? 9.734 -0.348 5.919 1.00 98.56 135 ASP A O 1
ATOM 1055 N N . VAL A 1 136 ? 9.772 0.402 3.802 1.00 98.56 136 VAL A N 1
ATOM 1056 C CA . VAL A 1 136 ? 8.597 -0.361 3.360 1.00 98.56 136 VAL A CA 1
ATOM 1057 C C . VAL A 1 136 ? 8.997 -1.548 2.491 1.00 98.56 136 VAL A C 1
ATOM 1059 O O . VAL A 1 136 ? 9.738 -1.406 1.520 1.00 98.56 136 VAL A O 1
ATOM 1062 N N . VAL A 1 137 ? 8.436 -2.719 2.788 1.00 98.81 137 VAL A N 1
ATOM 1063 C CA . VAL A 1 137 ? 8.603 -3.949 2.007 1.00 98.81 137 VAL A CA 1
ATOM 1064 C C . VAL A 1 137 ? 7.244 -4.444 1.513 1.00 98.81 137 VAL A C 1
ATOM 1066 O O . VAL A 1 137 ? 6.379 -4.814 2.304 1.00 98.81 137 VAL A O 1
ATOM 1069 N N . ILE A 1 138 ? 7.071 -4.507 0.194 1.00 98.81 138 ILE A N 1
ATOM 1070 C CA . ILE A 1 138 ? 5.906 -5.082 -0.485 1.00 98.81 138 ILE A CA 1
ATOM 1071 C C . ILE A 1 138 ? 6.360 -6.350 -1.204 1.00 98.81 138 ILE A C 1
ATOM 1073 O O . ILE A 1 138 ? 7.093 -6.281 -2.195 1.00 98.81 138 ILE A O 1
ATOM 1077 N N . LEU A 1 139 ? 5.930 -7.513 -0.715 1.00 98.75 139 LEU A N 1
ATOM 1078 C CA . LEU A 1 139 ? 6.466 -8.802 -1.150 1.00 98.75 139 LEU A CA 1
ATOM 1079 C C . LEU A 1 139 ? 5.385 -9.842 -1.476 1.00 98.75 139 LEU A C 1
ATOM 1081 O O . LEU A 1 139 ? 4.573 -10.190 -0.628 1.00 98.75 139 LEU A O 1
ATOM 1085 N N . ASN A 1 140 ? 5.453 -10.456 -2.660 1.00 98.69 140 ASN A N 1
ATOM 1086 C CA . ASN A 1 140 ? 4.584 -11.582 -3.048 1.00 98.69 140 ASN A CA 1
ATOM 1087 C C . ASN A 1 140 ? 3.074 -11.270 -2.984 1.00 98.69 140 ASN A C 1
ATOM 1089 O O . ASN A 1 140 ? 2.270 -12.154 -2.686 1.00 98.69 140 ASN A O 1
ATOM 1093 N N . ASN A 1 141 ? 2.673 -10.026 -3.236 1.00 98.81 141 ASN A N 1
ATOM 1094 C CA . ASN A 1 141 ? 1.264 -9.645 -3.245 1.00 98.81 141 ASN A CA 1
ATOM 1095 C C . ASN A 1 141 ? 0.661 -9.781 -4.643 1.00 98.81 141 ASN A C 1
ATOM 1097 O O . ASN A 1 141 ? 1.353 -9.679 -5.661 1.00 98.81 141 ASN A O 1
ATOM 1101 N N . ARG A 1 142 ? -0.657 -9.972 -4.687 1.00 98.62 142 ARG A N 1
ATOM 1102 C CA . ARG A 1 142 ? -1.449 -9.954 -5.916 1.00 98.62 142 ARG A CA 1
ATOM 1103 C C . ARG A 1 142 ? -2.500 -8.854 -5.837 1.00 98.62 142 ARG A C 1
ATOM 1105 O O . ARG A 1 142 ? -3.355 -8.908 -4.961 1.00 98.62 142 ARG A O 1
ATOM 1112 N N . LEU A 1 143 ? -2.429 -7.885 -6.744 1.00 98.69 143 LEU A N 1
ATOM 1113 C CA . LEU A 1 143 ? -3.326 -6.729 -6.804 1.00 98.69 143 LEU A CA 1
ATOM 1114 C C . LEU A 1 143 ? -4.061 -6.741 -8.148 1.00 98.69 143 LEU A C 1
ATOM 1116 O O . LEU A 1 143 ? -3.411 -6.950 -9.172 1.00 98.69 143 LEU A O 1
ATOM 1120 N N . ILE A 1 144 ? -5.383 -6.552 -8.161 1.00 98.12 144 ILE A N 1
ATOM 1121 C CA . ILE A 1 144 ? -6.207 -6.661 -9.377 1.00 98.12 144 ILE A CA 1
ATOM 1122 C C . ILE A 1 144 ? -7.221 -5.515 -9.478 1.00 98.12 144 ILE A C 1
ATOM 1124 O O . ILE A 1 144 ? -7.932 -5.243 -8.510 1.00 98.12 144 ILE A O 1
ATOM 1128 N N . GLY A 1 145 ? -7.317 -4.902 -10.663 1.00 97.19 145 GLY A N 1
ATOM 1129 C CA . GLY A 1 145 ? -8.422 -4.014 -11.057 1.00 97.19 145 GLY A CA 1
ATOM 1130 C C . GLY A 1 145 ? -8.312 -2.555 -10.607 1.00 97.19 145 GLY A C 1
ATOM 1131 O O . GLY A 1 145 ? -9.186 -1.754 -10.915 1.00 97.19 145 GLY A O 1
ATOM 1132 N N . TYR A 1 146 ? -7.262 -2.193 -9.870 1.00 97.44 146 TYR A N 1
ATOM 1133 C CA . TYR A 1 146 ? -7.076 -0.839 -9.344 1.00 97.44 146 TYR A CA 1
ATOM 1134 C C . TYR A 1 146 ? -6.714 0.177 -10.437 1.00 97.44 146 TYR A C 1
ATOM 1136 O O . TYR A 1 146 ? -6.060 -0.171 -11.418 1.00 97.44 146 TYR A O 1
ATOM 1144 N N . ASN A 1 147 ? -7.057 1.450 -10.223 1.00 97.00 147 ASN A N 1
ATOM 1145 C CA . ASN A 1 147 ? -6.528 2.560 -11.018 1.00 97.00 147 ASN A CA 1
ATOM 1146 C C . ASN A 1 147 ? -5.034 2.706 -10.754 1.00 97.00 147 ASN A C 1
ATOM 1148 O O . ASN A 1 147 ? -4.246 2.698 -11.695 1.00 97.00 147 ASN A O 1
ATOM 1152 N N . TYR A 1 148 ? -4.659 2.750 -9.476 1.00 97.81 148 TYR A N 1
ATOM 1153 C CA . TYR A 1 148 ? -3.276 2.751 -9.022 1.00 97.81 148 TYR A CA 1
ATOM 1154 C C . TYR A 1 148 ? -3.038 1.486 -8.214 1.00 97.81 148 TYR A C 1
ATOM 1156 O O . TYR A 1 148 ? -3.566 1.340 -7.113 1.00 97.81 148 TYR A O 1
ATOM 1164 N N . ALA A 1 149 ? -2.277 0.525 -8.739 1.00 98.19 149 ALA A N 1
ATOM 1165 C CA . ALA A 1 149 ? -2.008 -0.675 -7.945 1.00 98.19 149 ALA A CA 1
ATOM 1166 C C . ALA A 1 149 ? -1.108 -0.337 -6.743 1.00 98.19 149 ALA A C 1
ATOM 1168 O O . ALA A 1 149 ? -1.403 -0.762 -5.627 1.00 98.19 149 ALA A O 1
ATOM 1169 N N . ILE A 1 150 ? -0.067 0.472 -6.946 1.00 98.62 150 ILE A N 1
ATOM 1170 C CA . ILE A 1 150 ? 0.736 1.061 -5.868 1.00 98.62 150 ILE A CA 1
ATOM 1171 C C . ILE A 1 150 ? 0.833 2.568 -6.114 1.00 98.62 150 ILE A C 1
ATOM 1173 O O . ILE A 1 150 ? 1.405 2.974 -7.122 1.00 98.62 150 ILE A O 1
ATOM 1177 N N . ASP A 1 151 ? 0.300 3.371 -5.200 1.00 98.62 151 ASP A N 1
ATOM 1178 C CA . ASP A 1 151 ? 0.478 4.824 -5.146 1.00 98.62 151 ASP A CA 1
ATOM 1179 C C . ASP A 1 151 ? 1.328 5.173 -3.921 1.00 98.62 151 ASP A C 1
ATOM 1181 O O . ASP A 1 151 ? 1.112 4.647 -2.825 1.00 98.62 151 ASP A O 1
ATOM 1185 N N . ALA A 1 152 ? 2.345 6.006 -4.104 1.00 98.56 152 ALA A N 1
ATOM 1186 C CA . ALA A 1 152 ? 3.217 6.408 -3.021 1.00 98.56 152 ALA A CA 1
ATOM 1187 C C . ALA A 1 152 ? 3.740 7.826 -3.186 1.00 98.56 152 ALA A C 1
ATOM 1189 O O . ALA A 1 152 ? 4.265 8.198 -4.236 1.00 98.56 152 ALA A O 1
ATOM 1190 N N . SER A 1 153 ? 3.689 8.589 -2.096 1.00 98.62 153 SER A N 1
ATOM 1191 C CA . SER A 1 153 ? 4.317 9.903 -2.008 1.00 98.62 153 SER A CA 1
ATOM 1192 C C . SER A 1 153 ? 5.173 10.049 -0.755 1.00 98.62 153 SER A C 1
ATOM 1194 O O . SER A 1 153 ? 4.735 9.709 0.351 1.00 98.62 153 SER A O 1
ATOM 1196 N N . TYR A 1 154 ? 6.360 10.642 -0.904 1.00 98.44 154 TYR A N 1
ATOM 1197 C CA . TYR A 1 154 ? 7.278 10.916 0.208 1.00 98.44 154 TYR A CA 1
ATOM 1198 C C . TYR A 1 154 ? 7.712 9.643 0.953 1.00 98.44 154 TYR A C 1
ATOM 1200 O O . TYR A 1 154 ? 7.590 9.567 2.179 1.00 98.44 154 TYR A O 1
ATOM 1208 N N . VAL A 1 155 ? 8.185 8.634 0.213 1.00 98.44 155 VAL A N 1
ATOM 1209 C CA . VAL A 1 155 ? 8.628 7.344 0.772 1.00 98.44 155 VAL A CA 1
ATOM 1210 C C . VAL A 1 155 ? 10.140 7.167 0.642 1.00 98.44 155 VAL A C 1
ATOM 1212 O O . VAL A 1 155 ? 10.700 7.428 -0.417 1.00 98.44 155 VAL A O 1
ATOM 1215 N N . ASP A 1 156 ? 10.805 6.694 1.698 1.00 98.69 156 ASP A N 1
ATOM 1216 C CA . ASP A 1 156 ? 12.234 6.331 1.679 1.00 98.69 156 ASP A CA 1
ATOM 1217 C C . ASP A 1 156 ? 12.431 4.850 2.039 1.00 98.69 156 ASP A C 1
ATOM 1219 O O . ASP A 1 156 ? 11.764 4.329 2.933 1.00 98.69 156 ASP A O 1
ATOM 1223 N N . GLY A 1 157 ? 13.345 4.164 1.352 1.00 98.19 157 GLY A N 1
ATOM 1224 C CA . GLY A 1 157 ? 13.670 2.760 1.623 1.00 98.19 157 GLY A CA 1
ATOM 1225 C C . GLY A 1 157 ? 12.580 1.792 1.161 1.00 98.19 157 GLY A C 1
ATOM 1226 O O . GLY A 1 157 ? 12.163 0.909 1.912 1.00 98.19 157 GLY A O 1
ATOM 1227 N N . PHE A 1 158 ? 12.093 1.958 -0.071 1.00 97.31 158 PHE A N 1
ATOM 1228 C CA . PHE A 1 158 ? 10.968 1.185 -0.600 1.00 97.31 158 PHE A CA 1
ATOM 1229 C C . PHE A 1 158 ? 11.429 -0.047 -1.394 1.00 97.31 158 PHE A C 1
ATOM 1231 O O . PHE A 1 158 ? 12.159 0.070 -2.379 1.00 97.31 158 PHE A O 1
ATOM 1238 N N . GLN A 1 159 ? 10.965 -1.233 -1.008 1.00 98.69 159 GLN A N 1
ATOM 1239 C CA . GLN A 1 159 ? 11.279 -2.506 -1.658 1.00 98.69 159 GLN A CA 1
ATOM 1240 C C . GLN A 1 159 ? 10.007 -3.155 -2.208 1.00 98.69 159 GLN A C 1
ATOM 1242 O O . GLN A 1 159 ? 9.163 -3.619 -1.443 1.00 98.69 159 GLN A O 1
ATOM 1247 N N . ILE A 1 160 ? 9.872 -3.223 -3.533 1.00 98.62 160 ILE A N 1
ATOM 1248 C CA . ILE A 1 160 ? 8.692 -3.758 -4.230 1.00 98.62 160 ILE A CA 1
ATOM 1249 C C . ILE A 1 160 ? 9.102 -5.007 -5.008 1.00 98.62 160 ILE A C 1
ATOM 1251 O O . ILE A 1 160 ? 9.621 -4.922 -6.126 1.00 98.62 160 ILE A O 1
ATOM 1255 N N . HIS A 1 161 ? 8.908 -6.179 -4.403 1.00 98.50 161 HIS A N 1
ATOM 1256 C CA . HIS A 1 161 ? 9.489 -7.439 -4.866 1.00 98.50 161 HIS A CA 1
ATOM 1257 C C . HIS A 1 161 ? 8.443 -8.527 -5.144 1.00 98.50 161 HIS A C 1
ATOM 1259 O O . HIS A 1 161 ? 7.580 -8.799 -4.311 1.00 98.50 161 HIS A O 1
ATOM 1265 N N . ASN A 1 162 ? 8.595 -9.251 -6.258 1.00 98.38 162 ASN A N 1
ATOM 1266 C CA . ASN A 1 162 ? 7.805 -10.455 -6.569 1.00 98.38 162 ASN A CA 1
ATOM 1267 C C . ASN A 1 162 ? 6.275 -10.245 -6.552 1.00 98.38 162 ASN A C 1
ATOM 1269 O O . ASN A 1 162 ? 5.526 -11.173 -6.245 1.00 98.38 162 ASN A O 1
ATOM 1273 N N . ASN A 1 163 ? 5.787 -9.041 -6.846 1.00 98.62 163 ASN A N 1
ATOM 1274 C CA . ASN A 1 163 ? 4.354 -8.759 -6.861 1.00 98.62 163 ASN A CA 1
ATOM 1275 C C . ASN A 1 163 ? 3.751 -9.018 -8.243 1.00 98.62 163 ASN A C 1
ATOM 1277 O O . ASN A 1 163 ? 4.427 -8.946 -9.268 1.00 98.62 163 ASN A O 1
ATOM 1281 N N . THR A 1 164 ? 2.457 -9.321 -8.272 1.00 98.25 164 THR A N 1
ATOM 1282 C CA . THR A 1 164 ? 1.677 -9.499 -9.501 1.00 98.25 164 THR A CA 1
ATOM 1283 C C . THR A 1 164 ? 0.544 -8.476 -9.525 1.00 98.25 164 THR A C 1
ATOM 1285 O O . THR A 1 164 ? -0.439 -8.626 -8.800 1.00 98.25 164 THR A O 1
ATOM 1288 N N . LEU A 1 165 ? 0.697 -7.433 -10.339 1.00 98.19 165 LEU A N 1
ATOM 1289 C CA . LEU A 1 165 ? -0.265 -6.347 -10.522 1.00 98.19 165 LEU A CA 1
ATOM 1290 C C . LEU A 1 165 ? -1.015 -6.596 -11.835 1.00 98.19 165 LEU A C 1
ATOM 1292 O O . LEU A 1 165 ? -0.403 -6.597 -12.904 1.00 98.19 165 LEU A O 1
ATOM 1296 N N . LEU A 1 166 ? -2.313 -6.876 -11.761 1.00 96.69 166 LEU A N 1
ATOM 1297 C CA . LEU A 1 166 ? -3.121 -7.293 -12.905 1.00 96.69 166 LEU A CA 1
ATOM 1298 C C . LEU A 1 166 ? -4.232 -6.296 -13.201 1.00 96.69 166 LEU A C 1
ATOM 1300 O O . LEU A 1 166 ? -4.830 -5.745 -12.283 1.00 96.69 166 LEU A O 1
ATOM 1304 N N . GLU A 1 167 ? -4.549 -6.151 -14.487 1.00 93.88 167 GLU A N 1
ATOM 1305 C CA . GLU A 1 167 ? -5.696 -5.373 -14.968 1.00 93.88 167 GLU A CA 1
ATOM 1306 C C . GLU A 1 167 ? -5.729 -3.953 -14.378 1.00 93.88 167 GLU A C 1
ATOM 1308 O O . GLU A 1 167 ? -6.776 -3.468 -13.969 1.00 93.88 167 GLU A O 1
ATOM 1313 N N . VAL A 1 168 ? -4.562 -3.308 -14.291 1.00 95.50 168 VAL A N 1
ATOM 1314 C CA . VAL A 1 168 ? -4.450 -1.958 -13.732 1.00 95.50 168 VAL A CA 1
ATOM 1315 C C . VAL A 1 168 ? -4.983 -0.942 -14.738 1.00 95.50 168 VAL A C 1
ATOM 1317 O O . VAL A 1 168 ? -4.576 -0.979 -15.902 1.00 95.50 168 VAL A O 1
ATOM 1320 N N . GLU A 1 169 ? -5.894 -0.066 -14.311 1.00 93.69 169 GLU A N 1
ATOM 1321 C CA . GLU A 1 169 ? -6.615 0.840 -15.216 1.00 93.69 169 GLU A CA 1
ATOM 1322 C C . GLU A 1 169 ? -5.824 2.099 -15.589 1.00 93.69 169 GLU A C 1
ATOM 1324 O O . GLU A 1 169 ? -5.902 2.522 -16.739 1.00 93.69 169 GLU A O 1
ATOM 1329 N N . GLU A 1 170 ? -5.065 2.686 -14.656 1.00 94.12 170 GLU A N 1
ATOM 1330 C CA . GLU A 1 170 ? -4.255 3.886 -14.913 1.00 94.12 170 GLU A CA 1
ATOM 1331 C C . GLU A 1 170 ? -2.763 3.563 -14.765 1.00 94.12 170 GLU A C 1
ATOM 1333 O O . GLU A 1 170 ? -2.070 3.379 -15.764 1.00 94.12 170 GLU A O 1
ATOM 1338 N N . ASN A 1 171 ? -2.257 3.444 -13.531 1.00 95.75 171 ASN A N 1
ATOM 1339 C CA . ASN A 1 171 ? -0.831 3.285 -13.261 1.00 95.75 171 ASN A CA 1
ATOM 1340 C C . ASN A 1 171 ? -0.505 2.061 -12.403 1.00 95.75 171 ASN A C 1
ATOM 1342 O O . ASN A 1 171 ? -1.004 1.901 -11.291 1.00 95.75 171 ASN A O 1
ATOM 1346 N N . GLY A 1 172 ? 0.398 1.205 -12.891 1.00 96.88 172 GLY A N 1
ATOM 1347 C CA . GLY A 1 172 ? 0.895 0.053 -12.128 1.00 96.88 172 GLY A CA 1
ATOM 1348 C C . GLY A 1 172 ? 1.532 0.490 -10.810 1.00 96.88 172 GLY A C 1
ATOM 1349 O O . GLY A 1 172 ? 1.147 0.033 -9.736 1.00 96.88 172 GLY A O 1
ATOM 1350 N N . MET A 1 173 ? 2.493 1.403 -10.899 1.00 97.81 173 MET A N 1
ATOM 1351 C CA . MET A 1 173 ? 3.158 2.019 -9.757 1.00 97.81 173 MET A CA 1
ATOM 1352 C C . MET A 1 173 ? 3.292 3.515 -10.029 1.00 97.81 173 MET A C 1
ATOM 1354 O O . MET A 1 173 ? 3.970 3.887 -10.983 1.00 97.81 173 MET A O 1
ATOM 1358 N N . TYR A 1 174 ? 2.673 4.364 -9.218 1.00 97.88 174 TYR A N 1
ATOM 1359 C CA . TYR A 1 174 ? 2.862 5.812 -9.250 1.00 97.88 174 TYR A CA 1
ATOM 1360 C C . TYR A 1 174 ? 3.653 6.226 -8.010 1.00 97.88 174 TYR A C 1
ATOM 1362 O O . TYR A 1 174 ? 3.182 6.062 -6.890 1.00 97.88 174 TYR A O 1
ATOM 1370 N N . LEU A 1 175 ? 4.890 6.684 -8.205 1.00 98.31 175 LEU A N 1
ATOM 1371 C CA . LEU A 1 175 ? 5.833 6.988 -7.129 1.00 98.31 175 LEU A CA 1
ATOM 1372 C C . LEU A 1 175 ? 6.275 8.452 -7.249 1.00 98.31 175 LEU A C 1
ATOM 1374 O O . LEU A 1 175 ? 6.922 8.827 -8.228 1.00 98.31 175 LEU A O 1
ATOM 1378 N N . GLU A 1 176 ? 5.937 9.277 -6.260 1.00 98.31 176 GLU A N 1
ATOM 1379 C CA . GLU A 1 176 ? 6.226 10.715 -6.217 1.00 98.31 176 GLU A CA 1
ATOM 1380 C C . GLU A 1 176 ? 7.107 11.077 -5.015 1.00 98.31 176 GLU A C 1
ATOM 1382 O O . GLU A 1 176 ? 6.838 10.669 -3.888 1.00 98.31 176 GLU A O 1
ATOM 1387 N N . ASP A 1 177 ? 8.176 11.847 -5.238 1.00 98.31 177 ASP A N 1
ATOM 1388 C CA . ASP A 1 177 ? 9.122 12.266 -4.195 1.00 98.31 177 ASP A CA 1
ATOM 1389 C C . ASP A 1 177 ? 9.597 11.067 -3.343 1.00 98.31 177 ASP A C 1
ATOM 1391 O O . ASP A 1 177 ? 9.498 11.071 -2.118 1.00 98.31 177 ASP A O 1
ATOM 1395 N N . CYS A 1 178 ? 10.044 9.991 -3.997 1.00 98.44 178 CYS A N 1
ATOM 1396 C CA . CYS A 1 178 ? 10.447 8.748 -3.336 1.00 98.44 178 CYS A CA 1
ATOM 1397 C C . CYS A 1 178 ? 11.956 8.468 -3.489 1.00 98.44 178 CYS A C 1
ATOM 1399 O O . CYS A 1 178 ? 12.552 8.730 -4.537 1.00 98.44 178 CYS A O 1
ATOM 1401 N N . TRP A 1 179 ? 12.585 7.897 -2.459 1.00 98.38 179 TRP A N 1
ATOM 1402 C CA . TRP A 1 179 ? 14.036 7.692 -2.382 1.00 98.38 179 TRP A CA 1
ATOM 1403 C C . TRP A 1 179 ? 14.413 6.245 -2.081 1.00 98.38 179 TRP A C 1
ATOM 1405 O O . TRP A 1 179 ? 13.691 5.523 -1.396 1.00 98.38 179 TRP A O 1
ATOM 1415 N N . ASN A 1 180 ? 15.590 5.842 -2.572 1.00 98.31 180 ASN A N 1
ATOM 1416 C CA . ASN A 1 180 ? 16.210 4.548 -2.271 1.00 98.31 180 ASN A CA 1
ATOM 1417 C C . ASN A 1 180 ? 15.260 3.376 -2.575 1.00 98.31 180 ASN A C 1
ATOM 1419 O O . ASN A 1 180 ? 14.911 2.579 -1.703 1.00 98.31 180 ASN A O 1
ATOM 1423 N N . LEU A 1 181 ? 14.826 3.310 -3.835 1.00 98.12 181 LEU A N 1
ATOM 1424 C CA . LEU A 1 181 ? 13.815 2.372 -4.313 1.00 98.12 181 LEU A CA 1
ATOM 1425 C C . LEU A 1 181 ? 14.457 1.137 -4.942 1.00 98.12 181 LEU A C 1
ATOM 1427 O O . LEU A 1 181 ? 15.363 1.253 -5.771 1.00 98.12 181 LEU A O 1
ATOM 1431 N N . GLU A 1 182 ? 13.929 -0.042 -4.624 1.00 97.88 182 GLU A N 1
ATOM 1432 C CA . GLU A 1 182 ? 14.241 -1.294 -5.312 1.00 97.88 182 GLU A CA 1
ATOM 1433 C C . GLU A 1 182 ? 12.953 -1.948 -5.834 1.00 97.88 182 GLU A C 1
ATOM 1435 O O . GLU A 1 182 ? 12.081 -2.346 -5.065 1.00 97.88 182 GLU A O 1
ATOM 1440 N N . ILE A 1 183 ? 12.831 -2.068 -7.159 1.00 97.69 183 ILE A N 1
ATOM 1441 C CA . ILE A 1 183 ? 11.662 -2.641 -7.840 1.00 97.69 183 ILE A CA 1
ATOM 1442 C C . ILE A 1 183 ? 12.124 -3.820 -8.690 1.00 97.69 183 ILE A C 1
ATOM 1444 O O . ILE A 1 183 ? 12.761 -3.644 -9.734 1.00 97.69 183 ILE A O 1
ATOM 1448 N N . LYS A 1 184 ? 11.796 -5.045 -8.275 1.00 96.06 184 LYS A N 1
ATOM 1449 C CA . LYS A 1 184 ? 12.275 -6.240 -8.980 1.00 96.06 184 LYS A CA 1
ATOM 1450 C C . LYS A 1 184 ? 11.341 -7.429 -8.954 1.00 96.06 184 LYS A C 1
ATOM 1452 O O . LYS A 1 184 ? 10.591 -7.642 -8.004 1.00 96.06 184 LYS A O 1
ATOM 1457 N N . PHE A 1 185 ? 11.468 -8.256 -9.990 1.00 95.88 185 PHE A N 1
ATOM 1458 C CA . PHE A 1 185 ? 10.729 -9.512 -10.133 1.00 95.88 185 PHE A CA 1
ATOM 1459 C C . PHE A 1 185 ? 9.201 -9.347 -10.123 1.00 95.88 185 PHE A C 1
ATOM 1461 O O . PHE A 1 185 ? 8.482 -10.295 -9.818 1.00 95.88 185 PHE A O 1
ATOM 1468 N N . ASN A 1 186 ? 8.686 -8.158 -10.441 1.00 97.19 186 ASN A N 1
ATOM 1469 C CA . ASN A 1 186 ? 7.248 -7.920 -10.501 1.00 97.19 186 ASN A CA 1
ATOM 1470 C C . ASN A 1 186 ? 6.695 -8.265 -11.886 1.00 97.19 186 ASN A C 1
ATOM 1472 O O . ASN A 1 186 ? 7.384 -8.122 -12.896 1.00 97.19 186 ASN A O 1
ATOM 1476 N N . ILE A 1 187 ? 5.432 -8.674 -11.936 1.00 95.50 187 ILE A N 1
ATOM 1477 C CA . ILE A 1 187 ? 4.644 -8.777 -13.166 1.00 95.50 187 ILE A CA 1
ATOM 1478 C C . ILE A 1 187 ? 3.583 -7.688 -13.103 1.00 95.50 187 ILE A C 1
ATOM 1480 O O . ILE A 1 187 ? 2.809 -7.656 -12.150 1.00 95.50 187 ILE A O 1
ATOM 1484 N N . VAL A 1 188 ? 3.537 -6.811 -14.100 1.00 95.94 188 VAL A N 1
ATOM 1485 C CA . VAL A 1 188 ? 2.584 -5.700 -14.162 1.00 95.94 188 VAL A CA 1
ATOM 1486 C C . VAL A 1 188 ? 1.870 -5.740 -15.504 1.00 95.94 188 VAL A C 1
ATOM 1488 O O . VAL A 1 188 ? 2.513 -5.667 -16.552 1.00 95.94 188 VAL A O 1
ATOM 1491 N N . THR A 1 189 ? 0.544 -5.847 -15.479 1.00 93.81 189 THR A N 1
ATOM 1492 C CA . THR A 1 189 ? -0.292 -5.681 -16.669 1.00 93.81 189 THR A CA 1
ATOM 1493 C C . THR A 1 189 ? -1.097 -4.394 -16.544 1.00 93.81 189 THR A C 1
ATOM 1495 O O . THR A 1 189 ? -1.860 -4.259 -15.583 1.00 93.81 189 THR A O 1
ATOM 1498 N N . VAL A 1 190 ? -0.960 -3.487 -17.507 1.00 90.38 190 VAL A N 1
ATOM 1499 C CA . VAL A 1 190 ? -1.687 -2.209 -17.533 1.00 90.38 190 VAL A CA 1
ATOM 1500 C C . VAL A 1 190 ? -2.597 -2.155 -18.748 1.00 90.38 190 VAL A C 1
ATOM 1502 O O . VAL A 1 190 ? -2.231 -2.599 -19.837 1.00 90.38 190 VAL A O 1
ATOM 1505 N N . ASN A 1 191 ? -3.791 -1.615 -18.540 1.00 89.94 191 ASN A N 1
ATOM 1506 C CA . ASN A 1 191 ? -4.778 -1.312 -19.557 1.00 89.94 191 ASN A CA 1
ATOM 1507 C C . ASN A 1 191 ? -4.556 0.114 -20.073 1.00 89.94 191 ASN A C 1
ATOM 1509 O O . ASN A 1 191 ? -5.230 1.037 -19.635 1.00 89.94 191 ASN A O 1
ATOM 1513 N N . VAL A 1 192 ? -3.609 0.317 -20.992 1.00 84.75 192 VAL A N 1
ATOM 1514 C CA . VAL A 1 192 ? -3.312 1.669 -21.489 1.00 84.75 192 VAL A CA 1
ATOM 1515 C C . VAL A 1 192 ? -4.507 2.181 -22.303 1.00 84.75 192 VAL A C 1
ATOM 1517 O O . VAL A 1 192 ? -4.761 1.692 -23.407 1.00 84.75 192 VAL A O 1
ATOM 1520 N N . VAL A 1 193 ? -5.268 3.143 -21.777 1.00 86.25 193 VAL A N 1
ATOM 1521 C CA . VAL A 1 193 ? -6.400 3.781 -22.482 1.00 86.25 193 VAL A CA 1
ATOM 1522 C C . VAL A 1 193 ? -6.000 5.172 -22.978 1.00 86.25 193 VAL A C 1
ATOM 1524 O O . VAL A 1 193 ? -6.340 5.567 -24.098 1.00 86.25 193 VAL A O 1
ATOM 1527 N N . HIS A 1 194 ? -5.233 5.900 -22.174 1.00 84.44 194 HIS A N 1
ATOM 1528 C CA . HIS A 1 194 ? -4.722 7.234 -22.439 1.00 84.44 194 HIS A CA 1
ATOM 1529 C C . HIS A 1 194 ? -3.202 7.177 -22.620 1.00 84.44 194 HIS A C 1
ATOM 1531 O O . HIS A 1 194 ? -2.415 7.086 -21.676 1.00 84.44 194 HIS A O 1
ATOM 1537 N N . ILE A 1 195 ? -2.783 7.245 -23.884 1.00 79.62 195 ILE A N 1
ATOM 1538 C CA . ILE A 1 195 ? -1.370 7.228 -24.269 1.00 79.62 195 ILE A CA 1
ATOM 1539 C C . ILE A 1 195 ? -0.618 8.352 -23.545 1.00 79.62 195 ILE A C 1
ATOM 1541 O O . ILE A 1 195 ? -0.918 9.531 -23.742 1.00 79.62 195 ILE A O 1
ATOM 1545 N N . GLY A 1 196 ? 0.398 7.970 -22.771 1.00 78.62 196 GLY A N 1
ATOM 1546 C CA . GLY A 1 196 ? 1.285 8.887 -22.055 1.00 78.62 196 GLY A CA 1
ATOM 1547 C C . GLY A 1 196 ? 0.846 9.255 -20.637 1.00 78.62 196 GLY A C 1
ATOM 1548 O O . GLY A 1 196 ? 1.552 10.030 -20.008 1.00 78.62 196 GLY A O 1
ATOM 1549 N N . THR A 1 197 ? -0.280 8.738 -20.134 1.00 84.31 197 THR A N 1
ATOM 1550 C CA . THR A 1 197 ? -0.669 8.896 -18.716 1.00 84.31 197 THR A CA 1
ATOM 1551 C C . THR A 1 197 ? -0.929 7.577 -18.006 1.00 84.31 197 THR A C 1
ATOM 1553 O O . THR A 1 197 ? -0.795 7.531 -16.787 1.00 84.31 197 THR A O 1
ATOM 1556 N N . ASP A 1 198 ? -1.268 6.525 -18.754 1.00 89.44 198 ASP A N 1
ATOM 1557 C CA . ASP A 1 198 ? -1.528 5.197 -18.201 1.00 89.44 198 ASP A CA 1
ATOM 1558 C C . ASP A 1 198 ? -0.266 4.335 -18.388 1.00 89.44 198 ASP A C 1
ATOM 1560 O O . ASP A 1 198 ? 0.071 3.955 -19.515 1.00 89.44 198 ASP A O 1
ATOM 1564 N N . LEU A 1 199 ? 0.491 4.099 -17.312 1.00 91.69 199 LEU A N 1
ATOM 1565 C CA . LEU A 1 199 ? 1.856 3.559 -17.358 1.00 91.69 199 LEU A CA 1
ATOM 1566 C C . LEU A 1 199 ? 2.060 2.424 -16.345 1.00 91.69 199 LEU A C 1
ATOM 1568 O O . LEU A 1 199 ? 1.462 2.384 -15.278 1.00 91.69 199 LEU A O 1
ATOM 1572 N N . ALA A 1 200 ? 2.963 1.484 -16.621 1.00 93.88 200 ALA A N 1
ATOM 1573 C CA . ALA A 1 200 ? 3.328 0.464 -15.635 1.00 93.88 200 ALA A CA 1
ATOM 1574 C C . ALA A 1 200 ? 4.089 1.047 -14.440 1.00 93.88 200 ALA A C 1
ATOM 1576 O O . ALA A 1 200 ? 3.863 0.603 -13.316 1.00 93.88 200 ALA A O 1
ATOM 1577 N N . ILE A 1 201 ? 4.972 2.024 -14.671 1.00 95.44 201 ILE A N 1
ATOM 1578 C CA . ILE A 1 201 ? 5.690 2.745 -13.614 1.00 95.44 201 ILE A CA 1
ATOM 1579 C C . ILE A 1 201 ? 5.779 4.236 -13.962 1.00 95.44 201 ILE A C 1
ATOM 1581 O O . ILE A 1 201 ? 6.269 4.604 -15.028 1.00 95.44 201 ILE A O 1
ATOM 1585 N N . VAL A 1 202 ? 5.400 5.094 -13.022 1.00 95.94 202 VAL A N 1
ATOM 1586 C CA . VAL A 1 202 ? 5.630 6.540 -13.048 1.00 95.94 202 VAL A CA 1
ATOM 1587 C C . VAL A 1 202 ? 6.531 6.903 -11.880 1.00 95.94 202 VAL A C 1
ATOM 1589 O O . VAL A 1 202 ? 6.219 6.591 -10.735 1.00 95.94 202 VAL A O 1
ATOM 1592 N N . LEU A 1 203 ? 7.650 7.560 -12.173 1.00 96.44 203 LEU A N 1
ATOM 1593 C CA . LEU A 1 203 ? 8.580 8.093 -11.183 1.00 96.44 203 LEU A CA 1
ATOM 1594 C C . LEU A 1 203 ? 8.597 9.614 -11.296 1.00 96.44 203 LEU A C 1
ATOM 1596 O O . LEU A 1 203 ? 9.123 10.158 -12.268 1.00 96.44 203 LEU A O 1
ATOM 1600 N N . TRP A 1 204 ? 8.073 10.315 -10.303 1.00 96.88 204 TRP A N 1
ATOM 1601 C CA . TRP A 1 204 ? 8.082 11.769 -10.236 1.00 96.88 204 TRP A CA 1
ATOM 1602 C C . TRP A 1 204 ? 9.020 12.215 -9.114 1.00 96.88 204 TRP A C 1
ATOM 1604 O O . TRP A 1 204 ? 8.811 11.862 -7.962 1.00 96.88 204 TRP A O 1
ATOM 1614 N N . LEU A 1 205 ? 10.065 12.986 -9.432 1.00 97.06 205 LEU A N 1
ATOM 1615 C CA . LEU A 1 205 ? 11.047 13.496 -8.456 1.00 97.06 205 LEU A CA 1
ATOM 1616 C C . LEU A 1 205 ? 11.671 12.402 -7.560 1.00 97.06 205 LEU A C 1
ATOM 1618 O O . LEU A 1 205 ? 12.015 12.651 -6.407 1.00 97.06 205 LEU A O 1
ATOM 1622 N N . CYS A 1 206 ? 11.836 11.187 -8.085 1.00 97.44 206 CYS A N 1
ATOM 1623 C CA . CYS A 1 206 ? 12.447 10.082 -7.352 1.00 97.44 206 CYS A CA 1
ATOM 1624 C C . CYS A 1 206 ? 13.977 10.081 -7.481 1.00 97.44 206 CYS A C 1
ATOM 1626 O O . CYS A 1 206 ? 14.530 10.510 -8.496 1.00 97.44 206 CYS A O 1
ATOM 1628 N N . GLU A 1 207 ? 14.680 9.532 -6.494 1.00 97.56 207 GLU A N 1
ATOM 1629 C CA . GLU A 1 207 ? 16.143 9.416 -6.524 1.00 97.56 207 GLU A CA 1
ATOM 1630 C C . GLU A 1 207 ? 16.628 8.057 -5.995 1.00 97.56 207 GLU A C 1
ATOM 1632 O O . GLU A 1 207 ? 16.042 7.465 -5.090 1.00 97.56 207 GLU A O 1
ATOM 1637 N N . ASN A 1 208 ? 17.737 7.570 -6.564 1.00 97.19 208 ASN A N 1
ATOM 1638 C CA . ASN A 1 208 ? 18.357 6.279 -6.238 1.00 97.19 208 ASN A CA 1
ATOM 1639 C C . ASN A 1 208 ? 17.379 5.118 -6.447 1.00 97.19 208 ASN A C 1
ATOM 1641 O O . ASN A 1 208 ? 17.049 4.374 -5.523 1.00 97.19 208 ASN A O 1
ATOM 1645 N N . VAL A 1 209 ? 16.908 4.983 -7.684 1.00 96.69 209 VAL A N 1
ATOM 1646 C CA . VAL A 1 209 ? 15.897 3.998 -8.067 1.00 96.69 209 VAL A CA 1
ATOM 1647 C C . VAL A 1 209 ? 16.569 2.860 -8.815 1.00 96.69 209 VAL A C 1
ATOM 1649 O O . VAL A 1 209 ? 17.230 3.087 -9.822 1.00 96.69 209 VAL A O 1
ATOM 1652 N N . THR A 1 210 ? 16.387 1.629 -8.359 1.00 95.25 210 THR A N 1
ATOM 1653 C CA . THR A 1 210 ? 16.909 0.435 -9.024 1.00 95.25 210 THR A CA 1
ATOM 1654 C C . THR A 1 210 ? 15.752 -0.444 -9.486 1.00 95.25 210 THR A C 1
ATOM 1656 O O . THR A 1 210 ? 14.933 -0.869 -8.674 1.00 95.25 210 THR A O 1
ATOM 1659 N N . ILE A 1 211 ? 15.676 -0.720 -10.790 1.00 94.38 211 ILE A N 1
ATOM 1660 C CA . ILE A 1 211 ? 14.568 -1.446 -11.421 1.00 94.38 211 ILE A CA 1
ATOM 1661 C C . ILE A 1 211 ? 15.121 -2.553 -12.315 1.00 94.38 211 ILE A C 1
ATOM 1663 O O . ILE A 1 211 ? 15.728 -2.271 -13.345 1.00 94.38 211 ILE A O 1
ATOM 1667 N N . TYR A 1 212 ? 14.896 -3.820 -11.969 1.00 92.19 212 TYR A N 1
ATOM 1668 C CA . TYR A 1 212 ? 15.384 -4.953 -12.766 1.00 92.19 212 TYR A CA 1
ATOM 1669 C C . TYR A 1 212 ? 14.478 -6.183 -12.686 1.00 92.19 212 TYR A C 1
ATOM 1671 O O . TYR A 1 212 ? 13.798 -6.410 -11.693 1.00 92.19 212 TYR A O 1
ATOM 1679 N N . TYR A 1 213 ? 14.502 -7.026 -13.723 1.00 90.50 213 TYR A N 1
ATOM 1680 C CA . TYR A 1 213 ? 13.774 -8.303 -13.763 1.00 90.50 213 TYR A CA 1
ATOM 1681 C C . TYR A 1 213 ? 12.249 -8.220 -13.632 1.00 90.50 213 TYR A C 1
ATOM 1683 O O . TYR A 1 213 ? 11.598 -9.184 -13.232 1.00 90.50 213 TYR A O 1
ATOM 1691 N N . ASN A 1 214 ? 11.652 -7.092 -13.985 1.00 93.19 214 ASN A N 1
ATOM 1692 C CA . ASN A 1 214 ? 10.204 -6.968 -14.038 1.00 93.19 214 ASN A CA 1
ATOM 1693 C C . ASN A 1 214 ? 9.683 -7.390 -15.417 1.00 93.19 214 ASN A C 1
ATOM 1695 O O . ASN A 1 214 ? 10.388 -7.270 -16.420 1.00 93.19 214 ASN A O 1
ATOM 1699 N N . VAL A 1 215 ? 8.450 -7.883 -15.463 1.00 91.25 215 VAL A N 1
ATOM 1700 C CA . VAL A 1 215 ? 7.710 -8.189 -16.686 1.00 91.25 215 VAL A CA 1
ATOM 1701 C C . VAL A 1 215 ? 6.566 -7.201 -16.793 1.00 91.25 215 VAL A C 1
ATOM 1703 O O . VAL A 1 215 ? 5.671 -7.194 -15.951 1.00 91.25 215 VAL A O 1
ATOM 1706 N N . PHE A 1 216 ? 6.577 -6.396 -17.842 1.00 91.31 216 PHE A N 1
ATOM 1707 C CA . PHE A 1 216 ? 5.542 -5.409 -18.086 1.00 91.31 216 PHE A CA 1
ATOM 1708 C C . PHE A 1 216 ? 4.766 -5.746 -19.357 1.00 91.31 216 PHE A C 1
ATOM 1710 O O . PHE A 1 216 ? 5.363 -6.062 -20.390 1.00 91.31 216 PHE A O 1
ATOM 1717 N N . ILE A 1 217 ? 3.440 -5.694 -19.276 1.00 88.81 217 ILE A N 1
ATOM 1718 C CA . ILE A 1 217 ? 2.545 -6.092 -20.362 1.00 88.81 217 ILE A CA 1
ATOM 1719 C C . ILE A 1 217 ? 1.479 -5.012 -20.546 1.00 88.81 217 ILE A C 1
ATOM 1721 O O . ILE A 1 217 ? 0.699 -4.754 -19.631 1.00 88.81 217 ILE A O 1
ATOM 1725 N N . ASP A 1 218 ? 1.417 -4.414 -21.733 1.00 87.94 218 ASP A N 1
ATOM 1726 C CA . ASP A 1 218 ? 0.251 -3.630 -22.151 1.00 87.94 218 ASP A CA 1
ATOM 1727 C C . ASP A 1 218 ? -0.792 -4.594 -22.729 1.00 87.94 218 ASP A C 1
ATOM 1729 O O . ASP A 1 218 ? -0.513 -5.327 -23.681 1.00 87.94 218 ASP A O 1
ATOM 1733 N N . ILE A 1 219 ? -1.985 -4.638 -22.137 1.00 84.12 219 ILE A N 1
ATOM 1734 C CA . ILE A 1 219 ? -3.047 -5.550 -22.589 1.00 84.12 219 ILE A CA 1
ATOM 1735 C C . ILE A 1 219 ? -3.843 -5.009 -23.786 1.00 84.12 219 ILE A C 1
ATOM 1737 O O . ILE A 1 219 ? -4.600 -5.772 -24.388 1.00 84.12 219 ILE A O 1
ATOM 1741 N N . ASN A 1 220 ? -3.658 -3.735 -24.152 1.00 82.56 220 ASN A N 1
ATOM 1742 C CA . ASN A 1 220 ? -4.329 -3.094 -25.287 1.00 82.56 220 ASN A CA 1
ATOM 1743 C C . ASN A 1 220 ? -3.460 -2.961 -26.544 1.00 82.56 220 ASN A C 1
ATOM 1745 O O . ASN A 1 220 ? -3.960 -2.447 -27.545 1.00 82.56 220 ASN A O 1
ATOM 1749 N N . ASP A 1 221 ? -2.212 -3.442 -26.522 1.00 69.88 221 ASP A N 1
ATOM 1750 C CA . ASP A 1 221 ? -1.329 -3.466 -27.698 1.00 69.88 221 ASP A CA 1
ATOM 1751 C C . ASP A 1 221 ? -1.091 -2.060 -28.305 1.00 69.88 221 ASP A C 1
ATOM 1753 O O . ASP A 1 221 ? -1.201 -1.833 -29.513 1.00 69.88 221 ASP A O 1
ATOM 1757 N N . ASN A 1 222 ? -0.810 -1.054 -27.466 1.00 67.12 222 ASN A N 1
ATOM 1758 C CA . ASN A 1 222 ? -0.665 0.324 -27.945 1.00 67.12 222 ASN A CA 1
ATOM 1759 C C . ASN A 1 222 ? 0.780 0.728 -28.299 1.00 67.12 222 ASN A C 1
ATOM 1761 O O . ASN A 1 222 ? 0.998 1.855 -28.750 1.00 67.12 222 ASN A O 1
ATOM 1765 N N . SER A 1 223 ? 1.787 -0.143 -28.163 1.00 65.38 223 SER A N 1
ATOM 1766 C CA . SER A 1 223 ? 3.214 0.174 -28.416 1.00 65.38 223 SER A CA 1
ATOM 1767 C C . SER A 1 223 ? 3.762 1.397 -27.637 1.00 65.38 223 SER A C 1
ATOM 1769 O O . SER A 1 223 ? 4.683 2.079 -28.092 1.00 65.38 223 SER A O 1
ATOM 1771 N N . VAL A 1 224 ? 3.187 1.710 -26.469 1.00 62.66 224 VAL A N 1
ATOM 1772 C CA . VAL A 1 224 ? 3.458 2.945 -25.701 1.00 62.66 224 VAL A CA 1
ATOM 1773 C C . VAL A 1 224 ? 4.591 2.721 -24.695 1.00 62.66 224 VAL A C 1
ATOM 1775 O O . VAL A 1 224 ? 4.726 1.613 -24.173 1.00 62.66 224 VAL A O 1
ATOM 1778 N N . PRO A 1 225 ? 5.411 3.745 -24.379 1.00 70.06 225 PRO A N 1
ATOM 1779 C CA . PRO A 1 225 ? 6.275 3.691 -23.208 1.00 70.06 225 PRO A CA 1
ATOM 1780 C C . PRO A 1 225 ? 5.438 3.364 -21.976 1.00 70.06 225 PRO A C 1
ATOM 1782 O O . PRO A 1 225 ? 4.423 3.995 -21.736 1.00 70.06 225 PRO A O 1
ATOM 1785 N N . ILE A 1 226 ? 5.868 2.386 -21.200 1.00 79.94 226 ILE A N 1
ATOM 1786 C CA . ILE A 1 226 ? 5.177 1.929 -19.986 1.00 79.94 226 ILE A CA 1
ATOM 1787 C C . ILE A 1 226 ? 5.884 2.386 -18.708 1.00 79.94 226 ILE A C 1
ATOM 1789 O O . ILE A 1 226 ? 5.483 2.021 -17.609 1.00 79.94 226 ILE A O 1
ATOM 1793 N N . VAL A 1 227 ? 6.975 3.138 -18.844 1.00 85.31 227 VAL A N 1
ATOM 1794 C CA . VAL A 1 227 ? 7.785 3.630 -17.731 1.00 85.31 227 VAL A CA 1
ATOM 1795 C C . VAL A 1 227 ? 8.162 5.075 -18.016 1.00 85.31 227 VAL A C 1
ATOM 1797 O O . VAL A 1 227 ? 8.708 5.361 -19.085 1.00 85.31 227 VAL A O 1
ATOM 1800 N N . GLU A 1 228 ? 7.919 5.967 -17.061 1.00 88.50 228 GLU A N 1
ATOM 1801 C CA . GLU A 1 228 ? 8.273 7.384 -17.161 1.00 88.50 228 GLU A CA 1
ATOM 1802 C C . GLU A 1 228 ? 9.046 7.859 -15.926 1.00 88.50 228 GLU A C 1
ATOM 1804 O O . GLU A 1 228 ? 8.681 7.559 -14.792 1.00 88.50 228 GLU A O 1
ATOM 1809 N N . GLY A 1 229 ? 10.128 8.610 -16.155 1.00 86.44 229 GLY A N 1
ATOM 1810 C CA . GLY A 1 229 ? 10.964 9.211 -15.115 1.00 86.44 229 GLY A CA 1
ATOM 1811 C C . GLY A 1 229 ? 10.955 10.735 -15.186 1.00 86.44 229 GLY A C 1
ATOM 1812 O O . GLY A 1 229 ? 11.833 11.340 -15.798 1.00 86.44 229 GLY A O 1
ATOM 1813 N N . ASN A 1 230 ? 9.983 11.369 -14.537 1.00 89.69 230 ASN A N 1
ATOM 1814 C CA . ASN A 1 230 ? 9.815 12.816 -14.487 1.00 89.69 230 ASN A CA 1
ATOM 1815 C C . ASN A 1 230 ? 10.715 13.455 -13.432 1.00 89.69 230 ASN A C 1
ATOM 1817 O O . ASN A 1 230 ? 10.441 13.400 -12.238 1.00 89.69 230 ASN A O 1
ATOM 1821 N N . SER A 1 231 ? 11.787 14.113 -13.884 1.00 91.56 231 SER A N 1
ATOM 1822 C CA . SER A 1 231 ? 12.756 14.801 -13.010 1.00 91.56 231 SER A CA 1
ATOM 1823 C C . SER A 1 231 ? 13.408 13.894 -11.954 1.00 91.56 231 SER A C 1
ATOM 1825 O O . SER A 1 231 ? 13.913 14.385 -10.948 1.00 91.56 231 SER A O 1
ATOM 1827 N N . SER A 1 232 ? 13.404 12.584 -12.198 1.00 92.38 232 SER A N 1
ATOM 1828 C CA . SER A 1 232 ? 14.003 11.579 -11.325 1.00 92.38 232 SER A CA 1
ATOM 1829 C C . SER A 1 232 ? 15.484 11.367 -11.670 1.00 92.38 232 SER A C 1
ATOM 1831 O O . SER A 1 232 ? 15.881 11.503 -12.831 1.00 92.38 232 SER A O 1
ATOM 1833 N N . THR A 1 233 ? 16.321 11.049 -10.683 1.00 93.19 233 THR A N 1
ATOM 1834 C CA . THR A 1 233 ? 17.784 10.923 -10.838 1.00 93.19 233 THR A CA 1
ATOM 1835 C C . THR A 1 233 ? 18.302 9.576 -10.332 1.00 93.19 233 THR A C 1
ATOM 1837 O O . THR A 1 233 ? 17.653 8.888 -9.548 1.00 93.19 233 THR A O 1
ATOM 1840 N N . ASN A 1 234 ? 19.494 9.175 -10.791 1.00 93.06 234 ASN A N 1
ATOM 1841 C CA . ASN A 1 234 ? 20.142 7.911 -10.408 1.00 93.06 234 ASN A CA 1
ATOM 1842 C C . ASN A 1 234 ? 19.233 6.681 -10.604 1.00 93.06 234 ASN A C 1
ATOM 1844 O O . ASN A 1 234 ? 19.149 5.819 -9.729 1.00 93.06 234 ASN A O 1
ATOM 1848 N N . ILE A 1 235 ? 18.542 6.618 -11.747 1.00 92.25 235 ILE A N 1
ATOM 1849 C CA . ILE A 1 235 ? 17.739 5.455 -12.129 1.00 92.25 235 ILE A CA 1
ATOM 1850 C C . ILE A 1 235 ? 18.662 4.409 -12.758 1.00 92.25 235 ILE A C 1
ATOM 1852 O O . ILE A 1 235 ? 19.293 4.658 -13.783 1.00 92.25 235 ILE A O 1
ATOM 1856 N N . ILE A 1 236 ? 18.722 3.229 -12.152 1.00 90.50 236 ILE A N 1
ATOM 1857 C CA . ILE A 1 236 ? 19.459 2.063 -12.632 1.00 90.50 236 ILE A CA 1
ATOM 1858 C C . ILE A 1 236 ? 18.441 1.042 -13.143 1.00 90.50 236 ILE A C 1
ATOM 1860 O O . ILE A 1 236 ? 17.690 0.463 -12.364 1.00 90.50 236 ILE A O 1
ATOM 1864 N N . TRP A 1 237 ? 18.417 0.807 -14.457 1.00 86.06 237 TRP A N 1
ATOM 1865 C CA . TRP A 1 237 ? 17.441 -0.080 -15.115 1.00 86.06 237 TRP A CA 1
ATOM 1866 C C . TRP A 1 237 ? 17.931 -1.526 -15.335 1.00 86.06 237 TRP A C 1
ATOM 1868 O O . TRP A 1 237 ? 17.278 -2.337 -15.997 1.00 86.06 237 TRP A O 1
ATOM 1878 N N . TYR A 1 238 ? 19.122 -1.864 -14.847 1.00 81.56 238 TYR A N 1
ATOM 1879 C CA . TYR A 1 238 ? 19.726 -3.178 -15.056 1.00 81.56 238 TYR A CA 1
ATOM 1880 C C . TYR A 1 238 ? 20.658 -3.554 -13.903 1.00 81.56 238 TYR A C 1
ATOM 1882 O O . TYR A 1 238 ? 21.235 -2.690 -13.248 1.00 81.56 238 TYR A O 1
ATOM 1890 N N . ASP A 1 239 ? 20.856 -4.854 -13.697 1.00 79.31 239 ASP A N 1
ATOM 1891 C CA . ASP A 1 239 ? 21.885 -5.392 -12.806 1.00 79.31 239 ASP A CA 1
ATOM 1892 C C . ASP A 1 239 ? 22.944 -6.106 -13.656 1.00 79.31 239 ASP A C 1
ATOM 1894 O O . ASP A 1 239 ? 22.667 -7.110 -14.312 1.00 79.31 239 ASP A O 1
ATOM 1898 N N . ALA A 1 240 ? 24.172 -5.583 -13.652 1.00 77.81 240 ALA A N 1
ATOM 1899 C CA . ALA A 1 240 ? 25.284 -6.120 -14.440 1.00 77.81 240 ALA A CA 1
ATOM 1900 C C . ALA A 1 240 ? 25.722 -7.534 -14.015 1.00 77.81 240 ALA A C 1
ATOM 1902 O O . ALA A 1 240 ? 26.480 -8.186 -14.735 1.00 77.81 240 ALA A O 1
ATOM 1903 N N . THR A 1 241 ? 25.303 -7.999 -12.835 1.00 78.19 241 THR A N 1
ATOM 1904 C CA . THR A 1 241 ? 25.601 -9.350 -12.342 1.00 78.19 241 THR A CA 1
ATOM 1905 C C . THR A 1 241 ? 24.657 -10.409 -12.904 1.00 78.19 241 THR A C 1
ATOM 1907 O O . THR A 1 241 ? 24.878 -11.603 -12.689 1.00 78.19 241 THR A O 1
ATOM 1910 N N . LEU A 1 242 ? 23.628 -9.988 -13.638 1.00 72.19 242 LEU A N 1
ATOM 1911 C CA . LEU A 1 242 ? 22.519 -10.824 -14.049 1.00 72.19 242 LEU A CA 1
ATOM 1912 C C . LEU A 1 242 ? 22.425 -10.947 -15.587 1.00 72.19 242 LEU A C 1
ATOM 1914 O O . LEU A 1 242 ? 22.790 -10.038 -16.328 1.00 72.19 242 LEU A O 1
ATOM 1918 N N . GLU A 1 243 ? 21.982 -12.111 -16.085 1.00 75.25 243 GLU A N 1
ATOM 1919 C CA . GLU A 1 243 ? 21.998 -12.441 -17.527 1.00 75.25 243 GLU A CA 1
ATOM 1920 C C . GLU A 1 243 ? 20.840 -11.823 -18.334 1.00 75.25 243 GLU A C 1
ATOM 1922 O O . GLU A 1 243 ? 20.904 -11.786 -19.562 1.00 75.25 243 GLU A O 1
ATOM 1927 N N . VAL A 1 244 ? 19.769 -11.373 -17.672 1.00 75.00 244 VAL A N 1
ATOM 1928 C CA . VAL A 1 244 ? 18.522 -10.908 -18.305 1.00 75.00 244 VAL A CA 1
ATOM 1929 C C . VAL A 1 244 ? 18.086 -9.587 -17.662 1.00 75.00 244 VAL A C 1
ATOM 1931 O O . VAL A 1 244 ? 18.305 -9.374 -16.480 1.00 75.00 244 VAL A O 1
ATOM 1934 N N . GLY A 1 245 ? 17.502 -8.667 -18.429 1.00 79.50 245 GLY A N 1
ATOM 1935 C CA . GLY A 1 245 ? 16.993 -7.389 -17.913 1.00 79.50 245 GLY A CA 1
ATOM 1936 C C . GLY A 1 245 ? 15.505 -7.423 -17.554 1.00 79.50 245 GLY A C 1
ATOM 1937 O O . GLY A 1 245 ? 14.903 -8.482 -17.381 1.00 79.50 245 GLY A O 1
ATOM 1938 N N . ASN A 1 246 ? 14.892 -6.240 -17.480 1.00 83.38 246 ASN A N 1
ATOM 1939 C CA . ASN A 1 246 ? 13.433 -6.116 -17.527 1.00 83.38 246 ASN A CA 1
ATOM 1940 C C . ASN A 1 246 ? 12.899 -6.634 -18.879 1.00 83.38 246 ASN A C 1
ATOM 1942 O O . ASN A 1 246 ? 13.554 -6.476 -19.910 1.00 83.38 246 ASN A O 1
ATOM 1946 N N . HIS A 1 247 ? 11.711 -7.236 -18.878 1.00 82.69 247 HIS A N 1
ATOM 1947 C CA . HIS A 1 247 ? 11.018 -7.712 -20.071 1.00 82.69 247 HIS A CA 1
ATOM 1948 C C . HIS A 1 247 ? 9.771 -6.874 -20.347 1.00 82.69 247 HIS A C 1
ATOM 1950 O O . HIS A 1 247 ? 9.032 -6.515 -19.429 1.00 82.69 247 HIS A O 1
ATOM 1956 N N . TYR A 1 248 ? 9.513 -6.623 -21.626 1.00 76.69 248 TYR A N 1
ATOM 1957 C CA . TYR A 1 248 ? 8.315 -5.950 -22.106 1.00 76.69 248 TYR A CA 1
ATOM 1958 C C . TYR A 1 248 ? 7.653 -6.771 -23.212 1.00 76.69 248 TYR A C 1
ATOM 1960 O O . TYR A 1 248 ? 8.342 -7.324 -24.074 1.00 76.69 248 TYR A O 1
ATOM 1968 N N . SER A 1 249 ? 6.323 -6.825 -23.191 1.00 71.12 249 SER A N 1
ATOM 1969 C CA . SER A 1 249 ? 5.511 -7.426 -24.246 1.00 71.12 249 SER A CA 1
ATOM 1970 C C . SER A 1 249 ? 4.282 -6.565 -24.528 1.00 71.12 249 SER A C 1
ATOM 1972 O O . SER A 1 249 ? 3.479 -6.325 -23.631 1.00 71.12 249 SER A O 1
ATOM 1974 N N . ASP A 1 250 ? 4.094 -6.192 -25.791 1.00 62.12 250 ASP A N 1
ATOM 1975 C CA . ASP A 1 250 ? 2.869 -5.575 -26.324 1.00 62.12 250 ASP A CA 1
ATOM 1976 C C . ASP A 1 250 ? 1.972 -6.576 -27.077 1.00 62.12 250 ASP A C 1
ATOM 1978 O O . ASP A 1 250 ? 0.957 -6.191 -27.630 1.00 62.12 250 ASP A O 1
ATOM 1982 N N . TRP A 1 251 ? 2.319 -7.872 -27.075 1.00 56.56 251 TRP A N 1
ATOM 1983 C CA . TRP A 1 251 ? 1.669 -8.960 -27.833 1.00 56.56 251 TRP A CA 1
ATOM 1984 C C . TRP A 1 251 ? 1.942 -9.001 -29.350 1.00 56.56 251 TRP A C 1
ATOM 1986 O O . TRP A 1 251 ? 1.665 -10.039 -29.963 1.00 56.56 251 TRP A O 1
ATOM 1996 N N . ILE A 1 252 ? 2.563 -7.978 -29.952 1.00 47.97 252 ILE A N 1
ATOM 1997 C CA . ILE A 1 252 ? 2.981 -7.964 -31.374 1.00 47.97 252 ILE A CA 1
ATOM 1998 C C . ILE A 1 252 ? 4.489 -8.135 -31.586 1.00 47.97 252 ILE A C 1
ATOM 2000 O O . ILE A 1 252 ? 4.907 -8.503 -32.690 1.00 47.97 252 ILE A O 1
ATOM 2004 N N . GLY A 1 253 ? 5.315 -7.984 -30.551 1.00 46.25 253 GLY A N 1
ATOM 2005 C CA . GLY A 1 253 ? 6.727 -8.348 -30.617 1.00 46.25 253 GLY A CA 1
ATOM 2006 C C . GLY A 1 253 ? 7.474 -8.202 -29.296 1.00 46.25 253 GLY A C 1
ATOM 2007 O O . GLY A 1 253 ? 7.159 -7.378 -28.452 1.00 46.25 253 GLY A O 1
ATOM 2008 N N . THR A 1 254 ? 8.519 -9.008 -29.121 1.00 46.44 254 THR A N 1
ATOM 2009 C CA . THR A 1 254 ? 9.538 -8.761 -28.094 1.00 46.44 254 THR A CA 1
ATOM 2010 C C . THR A 1 254 ? 10.536 -7.743 -28.643 1.00 46.44 254 THR A C 1
ATOM 2012 O O . THR A 1 254 ? 11.101 -7.978 -29.716 1.00 46.44 254 THR A O 1
ATOM 2015 N N . GLY A 1 255 ? 10.782 -6.648 -27.929 1.00 50.56 255 GLY A N 1
ATOM 2016 C CA . GLY A 1 255 ? 11.790 -5.651 -28.290 1.00 50.56 255 GLY A CA 1
ATOM 2017 C C . GLY A 1 255 ? 12.608 -5.215 -2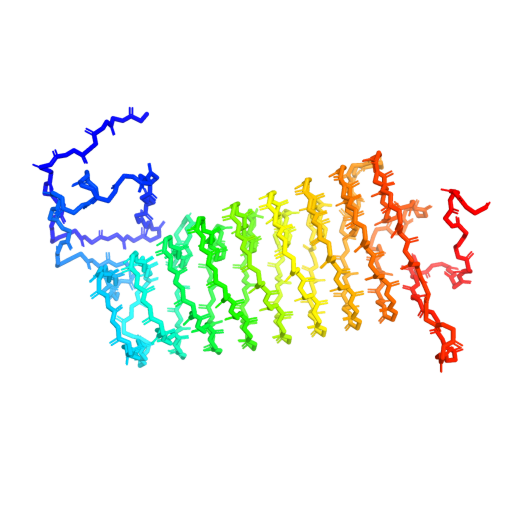7.079 1.00 50.56 255 GLY A C 1
ATOM 2018 O O . GLY A 1 255 ? 12.092 -5.172 -25.965 1.00 50.56 255 GLY A O 1
ATOM 2019 N N . ASP A 1 256 ? 13.880 -4.891 -27.303 1.00 48.78 256 ASP A N 1
ATOM 2020 C CA . ASP A 1 256 ? 14.710 -4.214 -26.307 1.00 48.78 256 ASP A CA 1
ATOM 2021 C C . ASP A 1 256 ? 14.301 -2.735 -26.262 1.00 48.78 256 ASP A C 1
ATOM 2023 O O . ASP A 1 256 ? 14.295 -2.061 -27.296 1.00 48.78 256 ASP A O 1
ATOM 2027 N N . TYR A 1 257 ? 13.954 -2.217 -25.082 1.00 50.62 257 TYR A N 1
ATOM 2028 C CA . TYR A 1 257 ? 13.648 -0.797 -24.906 1.00 50.62 257 TYR A CA 1
ATOM 2029 C C . TYR A 1 257 ? 14.875 -0.050 -24.381 1.00 50.62 257 TYR A C 1
ATOM 2031 O O . TYR A 1 257 ? 15.477 -0.441 -23.381 1.00 50.62 257 TYR A O 1
ATOM 2039 N N . SER A 1 258 ? 15.241 1.041 -25.053 1.00 46.84 258 SER A N 1
ATOM 2040 C CA . SER A 1 258 ? 16.230 2.002 -24.562 1.00 46.84 258 SER A CA 1
ATOM 2041 C C . SER A 1 258 ? 15.495 3.118 -23.824 1.00 46.84 258 SER A C 1
ATOM 2043 O O . SER A 1 258 ? 14.653 3.791 -24.418 1.00 46.84 258 SER A O 1
ATOM 2045 N N . ILE A 1 259 ? 15.799 3.326 -22.543 1.00 46.94 259 ILE A N 1
ATOM 2046 C CA . ILE A 1 259 ? 15.258 4.468 -21.800 1.00 46.94 259 ILE A CA 1
ATOM 2047 C C . ILE A 1 259 ? 16.004 5.733 -22.250 1.00 46.94 259 ILE A C 1
ATOM 2049 O O . ILE A 1 259 ? 17.236 5.732 -22.263 1.00 46.94 259 ILE A O 1
ATOM 2053 N N . PRO A 1 260 ? 15.305 6.819 -22.633 1.00 37.00 260 PRO A N 1
ATOM 2054 C CA . PRO A 1 260 ? 15.955 8.095 -22.908 1.00 37.00 260 PRO A CA 1
ATOM 2055 C C . PRO A 1 260 ? 16.648 8.610 -21.638 1.00 37.00 260 PRO A C 1
ATOM 2057 O O . PRO A 1 260 ? 15.972 8.909 -20.657 1.00 37.00 260 PRO A O 1
ATOM 2060 N N . GLY A 1 261 ? 17.978 8.722 -21.647 1.00 42.62 261 GLY A N 1
ATOM 2061 C CA . GLY A 1 261 ? 18.735 9.198 -20.481 1.00 42.62 261 GLY A CA 1
ATOM 2062 C C . GLY A 1 261 ? 20.126 8.591 -20.299 1.00 42.62 261 GLY A C 1
ATOM 2063 O O . GLY A 1 261 ? 20.915 9.181 -19.565 1.00 42.62 261 GLY A O 1
ATOM 2064 N N . ASP A 1 262 ? 20.430 7.492 -20.997 1.00 39.69 262 ASP A N 1
ATOM 2065 C CA . ASP A 1 262 ? 21.799 6.992 -21.217 1.00 39.69 262 ASP A CA 1
ATOM 2066 C C . ASP A 1 262 ? 22.472 7.647 -22.441 1.00 39.69 262 ASP A C 1
ATOM 2068 O O . ASP A 1 262 ? 21.798 7.818 -23.489 1.00 39.69 262 ASP A O 1
#

InterPro domains:
  IPR006626 Parallel beta-helix repeat [SM00710] (4-23)
  IPR006626 Parallel beta-helix repeat [SM00710] (29-50)
  IPR006626 Parallel beta-helix repeat [SM00710] (90-110)
  IPR006626 Parallel beta-helix repeat [SM00710] (111-132)
  IPR006626 Parallel beta-helix repeat [SM00710] (133-154)
  IPR006626 Parallel beta-helix repeat [SM00710] (155-177)
  IPR006626 Parallel beta-helix repeat [SM00710] (206-228)
  IPR007742 Periplasmic copper-binding protein NosD-like, beta helix domain [PF05048] (62-251)
  IPR011050 Pectin lyase fold/virulence factor [SSF51126] (53-222)
  IPR012334 Pectin lyase fold [G3DSA:2.160.20.10] (47-257)

Organism: NCBI:txid412755

Secondary structure (DSSP, 8-state):
-----S-EEES-EESS---------HHHHHHSEEES-EETTEEEEEEES-BS-EE-SS-EEEEEEES-EEEEEES-EEEEEEEEEEEES-EEEEEES-EEEEEEEEEEES-EEEEEES-EEE-SSEEEEEEEEEEEEEES-EEES-SEEEEEEEEEEEEEES-EEEEESSEEEEEES-EEEEEES-EEEE---STTTS-SEEEES-EEEEEES-EEEETT------EEEES-EEEE---TTSS---EEE-SS-B-PPPPTT-